Protein AF-A0A1Q2CXU1-F1 (afdb_monomer)

Structure (mmCIF, N/CA/C/O backbone):
data_AF-A0A1Q2CXU1-F1
#
_entry.id   AF-A0A1Q2CXU1-F1
#
loop_
_atom_site.group_PDB
_atom_site.id
_atom_site.type_symbol
_atom_site.label_atom_id
_atom_site.label_alt_id
_atom_site.label_comp_id
_atom_site.label_asym_id
_atom_site.label_entity_id
_atom_site.label_seq_id
_atom_site.pdbx_PDB_ins_code
_atom_site.Cartn_x
_atom_site.Cartn_y
_atom_site.Cartn_z
_atom_site.occupancy
_atom_site.B_iso_or_equiv
_atom_site.auth_seq_id
_atom_site.auth_comp_id
_atom_site.auth_asym_id
_atom_site.auth_atom_id
_atom_site.pdbx_PDB_model_num
ATOM 1 N N . MET A 1 1 ? -8.421 -61.017 7.235 1.00 37.31 1 MET A N 1
ATOM 2 C CA . MET A 1 1 ? -8.160 -59.701 6.614 1.00 37.31 1 MET A CA 1
ATOM 3 C C . MET A 1 1 ? -9.458 -58.915 6.637 1.00 37.31 1 MET A C 1
ATOM 5 O O . MET A 1 1 ? -10.389 -59.308 5.952 1.00 37.31 1 MET A O 1
ATOM 9 N N . VAL A 1 2 ? -9.554 -57.886 7.477 1.00 30.69 2 VAL A N 1
ATOM 10 C CA . VAL A 1 2 ? -10.706 -56.971 7.519 1.00 30.69 2 VAL A CA 1
ATOM 11 C C . VAL A 1 2 ? -10.249 -55.677 6.857 1.00 30.69 2 VAL A C 1
ATOM 13 O O . VAL A 1 2 ? -9.299 -55.055 7.325 1.00 30.69 2 VAL A O 1
ATOM 16 N N . ALA A 1 3 ? -10.866 -55.321 5.733 1.00 30.42 3 ALA A N 1
ATOM 17 C CA . ALA A 1 3 ? -10.573 -54.092 5.011 1.00 30.42 3 ALA A CA 1
ATOM 18 C C . ALA A 1 3 ? -11.292 -52.918 5.695 1.00 30.42 3 ALA A C 1
ATOM 20 O O . ALA A 1 3 ? -12.519 -52.837 5.664 1.00 30.42 3 ALA A O 1
ATOM 21 N N . LEU A 1 4 ? -10.532 -52.013 6.320 1.00 31.86 4 LEU A N 1
ATOM 22 C CA . LEU A 1 4 ? -11.044 -50.708 6.736 1.00 31.86 4 LEU A CA 1
ATOM 23 C C . LEU A 1 4 ? -11.193 -49.825 5.491 1.00 31.86 4 LEU A C 1
ATOM 25 O O . LEU A 1 4 ? -10.204 -49.467 4.856 1.00 31.86 4 LEU A O 1
ATOM 29 N N . SER A 1 5 ? -12.430 -49.463 5.160 1.00 32.38 5 SER A N 1
ATOM 30 C CA . SER A 1 5 ? -12.717 -48.419 4.175 1.00 32.38 5 SER A CA 1
ATOM 31 C C . SER A 1 5 ? -12.613 -47.057 4.858 1.00 32.38 5 SER A C 1
ATOM 33 O O . SER A 1 5 ? -13.411 -46.739 5.739 1.00 32.38 5 SER A O 1
ATOM 35 N N . ALA A 1 6 ? -11.616 -46.261 4.475 1.00 35.78 6 ALA A N 1
ATOM 36 C CA . ALA A 1 6 ? -11.494 -44.874 4.903 1.00 35.78 6 ALA A CA 1
ATOM 37 C C . ALA A 1 6 ? -12.497 -44.014 4.120 1.00 35.78 6 ALA A C 1
ATOM 39 O O . ALA A 1 6 ? -12.366 -43.832 2.911 1.00 35.78 6 ALA A O 1
ATOM 40 N N . VAL A 1 7 ? -13.507 -43.489 4.812 1.00 38.12 7 VAL A N 1
ATOM 41 C CA . VAL A 1 7 ? -14.382 -42.445 4.273 1.00 38.12 7 VAL A CA 1
ATOM 42 C C . VAL A 1 7 ? -13.600 -41.134 4.326 1.00 38.12 7 VAL A C 1
ATOM 44 O O . VAL A 1 7 ? -13.350 -40.594 5.402 1.00 38.12 7 VAL A O 1
ATOM 47 N N . ALA A 1 8 ? -13.173 -40.640 3.166 1.00 38.72 8 ALA A N 1
ATOM 48 C CA . ALA A 1 8 ? -12.567 -39.323 3.046 1.00 38.72 8 ALA A CA 1
ATOM 49 C C . ALA A 1 8 ? -13.644 -38.250 3.275 1.00 38.72 8 ALA A C 1
ATOM 51 O O . ALA A 1 8 ? -14.542 -38.071 2.452 1.00 38.72 8 ALA A O 1
ATOM 52 N N . PHE A 1 9 ? -13.561 -37.532 4.396 1.00 37.97 9 PHE A N 1
ATOM 53 C CA . PHE A 1 9 ? -14.301 -36.287 4.578 1.00 37.97 9 PHE A CA 1
ATOM 54 C C . PHE A 1 9 ? -13.698 -35.233 3.646 1.00 37.97 9 PHE A C 1
ATOM 56 O O . PHE A 1 9 ? -12.584 -34.760 3.869 1.00 37.97 9 PHE A O 1
ATOM 63 N N . LEU A 1 10 ? -14.427 -34.869 2.592 1.00 41.44 10 LEU A N 1
ATOM 64 C CA . LEU A 1 10 ? -14.112 -33.686 1.800 1.00 41.44 10 LEU A CA 1
ATOM 65 C C . LEU A 1 10 ? -14.294 -32.459 2.702 1.00 41.44 10 LEU A C 1
ATOM 67 O O . LEU A 1 10 ? -15.406 -32.173 3.149 1.00 41.44 10 LEU A O 1
ATOM 71 N N . ALA A 1 11 ? -13.199 -31.756 2.992 1.00 42.03 11 ALA A N 1
ATOM 72 C CA . ALA A 1 11 ? -13.250 -30.469 3.667 1.00 42.03 11 ALA A CA 1
ATOM 73 C C . ALA A 1 11 ? -14.102 -29.509 2.825 1.00 42.03 11 ALA A C 1
ATOM 75 O O . ALA A 1 11 ? -13.805 -29.264 1.654 1.00 42.03 11 ALA A O 1
ATOM 76 N N . GLN A 1 12 ? -15.186 -28.992 3.406 1.00 38.72 12 GLN A N 1
ATOM 77 C CA . GLN A 1 12 ? -15.954 -27.925 2.773 1.00 38.72 12 GLN A CA 1
ATOM 78 C C . GLN A 1 12 ? -15.057 -26.686 2.617 1.00 38.72 12 GLN A C 1
ATOM 80 O O . GLN A 1 12 ? -14.288 -26.382 3.534 1.00 38.72 12 GLN A O 1
ATOM 85 N N . PRO A 1 13 ? -15.139 -25.958 1.490 1.00 39.38 13 PRO A N 1
ATOM 86 C CA . PRO A 1 13 ? -14.426 -24.699 1.351 1.00 39.38 13 PRO A CA 1
ATOM 87 C C . PRO A 1 13 ? -14.911 -23.734 2.437 1.00 39.38 13 PRO A C 1
ATOM 89 O O . PRO A 1 13 ? -16.116 -23.565 2.636 1.00 39.38 13 PRO A O 1
ATOM 92 N N . ALA A 1 14 ? -13.972 -23.119 3.155 1.00 37.62 14 ALA A N 1
ATOM 93 C CA . ALA A 1 14 ? -14.275 -22.067 4.113 1.00 37.62 14 ALA A CA 1
ATOM 94 C C . ALA A 1 14 ? -14.935 -20.904 3.359 1.00 37.62 14 ALA A C 1
ATOM 96 O O . ALA A 1 14 ? -14.271 -20.176 2.621 1.00 37.62 14 ALA A O 1
ATOM 97 N N . ASN A 1 15 ? -16.252 -20.742 3.508 1.00 41.72 15 ASN A N 1
ATOM 98 C CA . ASN A 1 15 ? -16.902 -19.498 3.121 1.00 41.72 15 ASN A CA 1
ATOM 99 C C . ASN A 1 15 ? -16.277 -18.394 3.973 1.00 41.72 15 ASN A C 1
ATOM 101 O O . ASN A 1 15 ? -16.239 -18.514 5.196 1.00 41.72 15 ASN A O 1
ATOM 105 N N . ALA A 1 16 ? -15.755 -17.345 3.339 1.00 46.72 16 ALA A N 1
ATOM 106 C CA . ALA A 1 16 ? -15.320 -16.167 4.070 1.00 46.72 16 ALA A CA 1
ATOM 107 C C . ALA A 1 16 ? -16.537 -15.616 4.826 1.00 46.72 16 ALA A C 1
ATOM 109 O O . ALA A 1 16 ? -17.486 -15.134 4.204 1.00 46.72 16 ALA A O 1
ATOM 110 N N . ASP A 1 17 ? -16.532 -15.749 6.154 1.00 69.94 17 ASP A N 1
ATOM 111 C CA . ASP A 1 17 ? -17.588 -15.208 7.001 1.00 69.94 17 ASP A CA 1
ATOM 112 C C . ASP A 1 17 ? -17.757 -13.715 6.705 1.00 69.94 17 ASP A C 1
ATOM 114 O O . ASP A 1 17 ? -16.786 -12.958 6.600 1.00 69.94 17 ASP A O 1
ATOM 118 N N . ILE A 1 18 ? -19.009 -13.288 6.547 1.00 86.88 18 ILE A N 1
ATOM 119 C CA . ILE A 1 18 ? -19.342 -11.893 6.275 1.00 86.88 18 ILE A CA 1
ATOM 120 C C . ILE A 1 18 ? -18.782 -10.989 7.376 1.00 86.88 18 ILE A C 1
ATOM 122 O O . ILE A 1 18 ? -19.046 -11.172 8.567 1.00 86.88 18 ILE A O 1
ATOM 126 N N . ASP A 1 19 ? -18.025 -9.968 6.979 1.00 91.00 19 ASP A N 1
ATOM 127 C CA . ASP A 1 19 ? -17.510 -8.994 7.927 1.00 91.00 19 ASP A CA 1
ATOM 128 C C . ASP A 1 19 ? -18.621 -8.023 8.333 1.00 91.00 19 ASP A C 1
ATOM 130 O O . ASP A 1 19 ? -18.875 -6.999 7.680 1.00 91.00 19 ASP A O 1
ATOM 134 N N . VAL A 1 20 ? -19.291 -8.361 9.435 1.00 96.00 20 VAL A N 1
ATOM 135 C CA . VAL A 1 20 ? -20.410 -7.593 9.992 1.00 96.00 20 VAL A CA 1
ATOM 136 C C . VAL A 1 20 ? -20.034 -6.154 10.325 1.00 96.00 20 VAL A C 1
ATOM 138 O O . VAL A 1 20 ? -20.920 -5.313 10.402 1.00 96.00 20 VAL A O 1
ATOM 141 N N . TYR A 1 21 ? -18.750 -5.835 10.495 1.00 95.31 21 TYR A N 1
ATOM 142 C CA . TYR A 1 21 ? -18.305 -4.511 10.918 1.00 95.31 21 TYR A CA 1
ATOM 143 C C . TYR A 1 21 ? -18.179 -3.498 9.778 1.00 95.31 21 TYR A C 1
ATOM 145 O O . TYR A 1 21 ? -18.081 -2.297 10.038 1.00 95.31 21 TYR A O 1
ATOM 153 N N . ILE A 1 22 ? -18.147 -3.962 8.525 1.00 94.25 22 ILE A N 1
ATOM 154 C CA . ILE A 1 22 ? -17.933 -3.104 7.346 1.00 94.25 22 ILE A CA 1
ATOM 155 C C . ILE A 1 22 ? -18.896 -3.370 6.188 1.00 94.25 22 ILE A C 1
ATOM 157 O O . ILE A 1 22 ? -18.866 -2.626 5.205 1.00 94.25 22 ILE A O 1
ATOM 161 N N . THR A 1 23 ? -19.722 -4.413 6.282 1.00 95.06 23 THR A N 1
ATOM 162 C CA . THR A 1 23 ? -20.698 -4.773 5.247 1.00 95.06 23 THR A CA 1
ATOM 163 C C . THR A 1 23 ? -22.054 -4.161 5.596 1.00 95.06 23 THR A C 1
ATOM 165 O O . THR A 1 23 ? -22.636 -4.564 6.603 1.00 95.06 23 THR A O 1
ATOM 168 N N . PRO A 1 24 ? -22.582 -3.189 4.825 1.00 97.38 24 PRO A N 1
ATOM 169 C CA . PRO A 1 24 ? -23.875 -2.584 5.127 1.00 97.38 24 PRO A CA 1
ATOM 170 C C . PRO A 1 24 ? -25.030 -3.594 5.139 1.00 97.38 24 PRO A C 1
ATOM 172 O O . PRO A 1 24 ? -25.003 -4.587 4.415 1.00 97.38 24 PRO A O 1
ATOM 175 N N . GLY A 1 25 ? -26.067 -3.307 5.924 1.00 97.25 25 GLY A N 1
ATOM 176 C CA . GLY A 1 25 ? -27.283 -4.113 6.022 1.00 97.25 25 GLY A CA 1
ATOM 177 C C . GLY A 1 25 ? -27.385 -4.936 7.306 1.00 97.25 25 GLY A C 1
ATOM 178 O O . GLY A 1 25 ? -26.562 -4.815 8.216 1.00 97.25 25 GLY A O 1
ATOM 179 N N . LYS A 1 26 ? -28.444 -5.751 7.374 1.00 97.50 26 LYS A N 1
ATOM 180 C CA . LYS A 1 26 ? -28.721 -6.652 8.496 1.00 97.50 26 LYS A CA 1
ATOM 181 C C . LYS A 1 26 ? -28.146 -8.035 8.225 1.00 97.50 26 LYS A C 1
ATOM 183 O O . LYS A 1 26 ? -28.414 -8.604 7.172 1.00 97.50 26 LYS A O 1
ATOM 188 N N . HIS A 1 27 ? -27.455 -8.593 9.213 1.00 94.50 27 HIS A N 1
ATOM 189 C CA . HIS A 1 27 ? -26.780 -9.887 9.115 1.00 94.50 27 HIS A CA 1
ATOM 190 C C . HIS A 1 27 ? -27.090 -10.751 10.333 1.00 94.50 27 HIS A C 1
ATOM 192 O O . HIS A 1 27 ? -27.212 -10.237 11.444 1.00 94.50 27 HIS A O 1
ATOM 198 N N . ASN A 1 28 ? -27.162 -12.066 10.140 1.00 95.56 28 ASN A N 1
ATOM 199 C CA . ASN A 1 28 ? -27.213 -13.036 11.230 1.00 95.56 28 ASN A CA 1
ATOM 200 C C . ASN A 1 28 ? -25.908 -13.831 11.212 1.00 95.56 28 ASN A C 1
ATOM 202 O O . ASN A 1 28 ? -25.686 -14.619 10.299 1.00 95.56 28 ASN A O 1
ATOM 206 N N . VAL A 1 29 ? -25.044 -13.609 12.203 1.00 91.81 29 VAL A N 1
ATOM 207 C CA . VAL A 1 29 ? -23.712 -14.232 12.280 1.00 91.81 29 VAL A CA 1
ATOM 208 C C . VAL A 1 29 ? -23.479 -14.714 13.702 1.00 91.81 29 VAL A C 1
ATOM 210 O O . VAL A 1 29 ? -23.690 -13.957 14.654 1.00 91.81 29 VAL A O 1
ATOM 213 N N . ASN A 1 30 ? -23.065 -15.975 13.849 1.00 89.44 30 ASN A N 1
ATOM 214 C CA . ASN A 1 30 ? -22.812 -16.627 15.140 1.00 89.44 30 ASN A CA 1
ATOM 215 C C . ASN A 1 30 ? -23.994 -16.520 16.125 1.00 89.44 30 ASN A C 1
ATOM 217 O O . ASN A 1 30 ? -23.809 -16.256 17.311 1.00 89.44 30 ASN A O 1
ATOM 221 N N . GLY A 1 31 ? -25.226 -16.665 15.620 1.00 92.44 31 GLY A N 1
ATOM 222 C CA . GLY A 1 31 ? -26.451 -16.590 16.428 1.00 92.44 31 GLY A CA 1
ATOM 223 C C . GLY A 1 31 ? -26.821 -15.184 16.914 1.00 92.44 31 GLY A C 1
ATOM 224 O O . GLY A 1 31 ? -27.713 -15.042 17.747 1.00 92.44 31 GLY A O 1
ATOM 225 N N . ARG A 1 32 ? -26.155 -14.137 16.414 1.00 95.38 32 ARG A N 1
ATOM 226 C CA . ARG A 1 32 ? -26.413 -12.738 16.780 1.00 95.38 32 ARG A CA 1
ATOM 227 C C . ARG A 1 32 ? -26.882 -11.954 15.563 1.00 95.38 32 ARG A C 1
ATOM 229 O O . ARG A 1 32 ? -26.441 -12.218 14.444 1.00 95.38 32 ARG A O 1
ATOM 236 N N . GLN A 1 33 ? -27.763 -10.983 15.796 1.00 97.88 33 GLN A N 1
ATOM 237 C CA . GLN A 1 33 ? -28.240 -10.085 14.749 1.00 97.88 33 GLN A CA 1
ATOM 238 C C . GLN A 1 33 ? -27.416 -8.803 14.761 1.00 97.88 33 GLN A C 1
ATOM 240 O O . GLN A 1 33 ? -27.270 -8.155 15.800 1.00 97.88 33 GLN A O 1
ATOM 245 N N . TRP A 1 34 ? -26.921 -8.436 13.591 1.00 97.81 34 TRP A N 1
ATOM 246 C CA . TRP A 1 34 ? -26.077 -7.277 13.346 1.00 97.81 34 TRP A CA 1
ATOM 247 C C . TRP A 1 34 ? -26.765 -6.362 12.343 1.00 97.81 34 TRP A C 1
ATOM 249 O O . TRP A 1 34 ? -27.493 -6.836 11.473 1.00 97.81 34 TRP A O 1
ATOM 259 N N . ASN A 1 35 ? -26.542 -5.061 12.455 1.00 98.25 35 ASN A N 1
ATOM 260 C CA . ASN A 1 35 ? -27.005 -4.075 11.494 1.00 98.25 35 ASN A CA 1
ATOM 261 C C . ASN A 1 35 ? -25.917 -3.027 11.304 1.00 98.25 35 ASN A C 1
ATOM 263 O O . ASN A 1 35 ? -25.548 -2.344 12.258 1.00 98.25 35 ASN A O 1
ATOM 267 N N . THR A 1 36 ? -25.420 -2.893 10.082 1.00 98.56 36 THR A N 1
ATOM 268 C CA . THR A 1 36 ? -24.300 -2.001 9.786 1.00 98.56 36 THR A CA 1
ATOM 269 C C . THR A 1 36 ? -24.690 -0.968 8.747 1.00 98.56 36 THR A C 1
ATOM 271 O O . THR A 1 36 ? -25.300 -1.278 7.727 1.00 98.56 36 THR A O 1
ATOM 274 N N . ALA A 1 37 ? -24.316 0.280 9.002 1.00 98.25 37 ALA A N 1
ATOM 275 C CA . ALA A 1 37 ? -24.461 1.389 8.071 1.00 98.25 37 ALA A CA 1
ATOM 276 C C . ALA A 1 37 ? -23.109 2.082 7.915 1.00 98.25 37 ALA A C 1
ATOM 278 O O . ALA A 1 37 ? -22.410 2.299 8.903 1.00 98.25 37 ALA A O 1
ATOM 279 N N . CYS A 1 38 ? -22.734 2.426 6.685 1.00 97.50 38 CYS A N 1
ATOM 280 C CA . CYS A 1 38 ? -21.462 3.076 6.393 1.00 97.50 38 CYS A CA 1
ATOM 281 C C . CYS A 1 38 ? -21.679 4.444 5.754 1.00 97.50 38 CYS A C 1
ATOM 283 O O . CYS A 1 38 ? -22.578 4.624 4.937 1.00 97.50 38 CYS A O 1
ATOM 285 N N . GLU A 1 39 ? -20.811 5.385 6.097 1.00 96.31 39 GLU A N 1
ATOM 286 C CA . GLU A 1 39 ? -20.816 6.760 5.612 1.00 96.31 39 GLU A CA 1
ATOM 287 C C . GLU A 1 39 ? -19.383 7.227 5.324 1.00 96.31 39 GLU A C 1
ATOM 289 O O . GLU A 1 39 ? -18.405 6.692 5.864 1.00 96.31 39 GLU A O 1
ATOM 294 N N . ARG A 1 40 ? -19.236 8.248 4.473 1.00 93.00 40 ARG A N 1
ATOM 295 C CA . ARG A 1 40 ? -17.940 8.917 4.315 1.00 93.00 40 ARG A CA 1
ATOM 296 C C . ARG A 1 40 ? -17.628 9.708 5.580 1.00 93.00 40 ARG A C 1
ATOM 298 O O . ARG A 1 40 ? -18.367 10.614 5.942 1.00 93.00 40 ARG A O 1
ATOM 305 N N . TYR A 1 41 ? -16.520 9.365 6.227 1.00 88.38 41 TYR A N 1
ATOM 306 C CA . TYR A 1 41 ? -16.004 10.085 7.389 1.00 88.38 41 TYR A CA 1
ATOM 307 C C . TYR A 1 41 ? -15.090 11.241 6.975 1.00 88.38 41 TYR A C 1
ATOM 309 O O . TYR A 1 41 ? -15.103 12.300 7.592 1.00 88.38 41 TYR A O 1
ATOM 317 N N . SER A 1 42 ? -14.320 11.043 5.907 1.00 84.75 42 SER A N 1
ATOM 318 C CA . SER A 1 42 ? -13.543 12.080 5.231 1.00 84.75 42 SER A CA 1
ATOM 319 C C . SER A 1 42 ? -13.544 11.826 3.719 1.00 84.75 42 SER A C 1
ATOM 321 O O . SER A 1 42 ? -14.201 10.900 3.232 1.00 84.75 42 SER A O 1
ATOM 323 N N . SER A 1 43 ? -12.788 12.624 2.960 1.00 75.25 43 SER A N 1
ATOM 324 C CA . SER A 1 43 ? -12.543 12.371 1.534 1.00 75.25 43 SER A CA 1
ATOM 325 C C . SER A 1 43 ? -11.871 11.017 1.273 1.00 75.25 43 SER A C 1
ATOM 327 O O . SER A 1 43 ? -12.072 10.438 0.207 1.00 75.25 43 SER A O 1
ATOM 329 N N . THR A 1 44 ? -11.120 10.487 2.244 1.00 73.94 44 THR A N 1
ATOM 330 C CA . THR A 1 44 ? -10.297 9.276 2.095 1.00 73.94 44 THR A CA 1
ATOM 331 C C . THR A 1 44 ? -10.674 8.132 3.036 1.00 73.94 44 THR A C 1
ATOM 333 O O . THR A 1 44 ? -10.208 7.014 2.840 1.00 73.94 44 THR A O 1
ATOM 336 N N . VAL A 1 45 ? -11.520 8.373 4.042 1.00 84.19 45 VAL A N 1
ATOM 337 C CA . VAL A 1 45 ? -11.894 7.379 5.057 1.00 84.19 45 VAL A CA 1
ATOM 338 C C . VAL A 1 45 ? -13.401 7.151 5.046 1.00 84.19 45 VAL A C 1
ATOM 340 O O . VAL A 1 45 ? -14.198 8.085 5.132 1.00 84.19 45 VAL A O 1
ATOM 343 N N . THR A 1 46 ? -13.801 5.882 5.003 1.00 91.56 46 THR A N 1
ATOM 344 C CA . THR A 1 46 ? -15.188 5.452 5.231 1.00 91.56 46 THR A CA 1
ATOM 345 C C . THR A 1 46 ? -15.321 4.910 6.648 1.00 91.56 46 THR A C 1
ATOM 347 O O . THR A 1 46 ? -14.491 4.109 7.083 1.00 91.56 46 THR A O 1
ATOM 350 N N . ARG A 1 47 ? -16.373 5.316 7.358 1.00 97.62 47 ARG A N 1
ATOM 351 C CA . ARG A 1 47 ? -16.700 4.825 8.698 1.00 97.62 47 ARG A CA 1
ATOM 352 C C . ARG A 1 47 ? -18.004 4.052 8.656 1.00 97.62 47 ARG A C 1
ATOM 354 O O . ARG A 1 47 ? -18.978 4.508 8.073 1.00 97.62 47 ARG A O 1
ATOM 361 N N . CYS A 1 48 ? -18.021 2.906 9.311 1.00 98.38 48 CYS A N 1
ATOM 362 C CA . CYS A 1 48 ? -19.198 2.080 9.492 1.00 98.38 48 CYS A CA 1
ATOM 363 C C . CYS A 1 48 ? -19.606 2.090 10.960 1.00 98.38 48 CYS A C 1
ATOM 365 O O . CYS A 1 48 ? -18.769 1.910 11.841 1.00 98.38 48 CYS A O 1
ATOM 367 N N . ARG A 1 49 ? -20.888 2.319 11.226 1.00 98.38 49 ARG A N 1
ATOM 368 C CA . ARG A 1 49 ? -21.513 2.066 12.517 1.00 98.38 49 ARG A CA 1
ATOM 369 C C . ARG A 1 49 ? -22.117 0.676 12.484 1.00 98.38 49 ARG A C 1
ATOM 371 O O . ARG A 1 49 ? -22.908 0.382 11.592 1.00 98.38 49 ARG A O 1
ATOM 378 N N . THR A 1 50 ? -21.773 -0.129 13.476 1.00 98.44 50 THR A N 1
ATOM 379 C CA . THR A 1 50 ? -22.344 -1.455 13.675 1.00 98.44 50 THR A CA 1
ATOM 380 C C . THR A 1 50 ? -23.180 -1.433 14.939 1.00 98.44 50 THR A C 1
ATOM 382 O O . THR A 1 50 ? -22.669 -1.157 16.027 1.00 98.44 50 THR A O 1
ATOM 385 N N . ASP A 1 51 ? -24.463 -1.727 14.787 1.00 98.25 51 ASP A N 1
ATOM 386 C CA . ASP A 1 51 ? -25.374 -1.990 15.886 1.00 98.25 51 ASP A CA 1
ATOM 387 C C . ASP A 1 51 ? -25.610 -3.508 15.997 1.00 98.25 51 ASP A C 1
ATOM 389 O O . ASP A 1 51 ? -25.612 -4.238 15.002 1.00 98.25 51 ASP A O 1
ATOM 393 N N . ILE A 1 52 ? -25.808 -3.996 17.216 1.00 97.31 52 ILE A N 1
ATOM 394 C CA . ILE A 1 52 ? -26.120 -5.393 17.525 1.00 97.31 52 ILE A CA 1
ATOM 395 C C . ILE A 1 52 ? -27.466 -5.460 18.246 1.00 97.31 52 ILE A C 1
ATOM 397 O O . ILE A 1 52 ? -27.790 -4.583 19.049 1.00 97.31 52 ILE A O 1
ATOM 401 N N . TYR A 1 53 ? -28.278 -6.476 17.961 1.00 97.31 53 TYR A N 1
ATOM 402 C CA . TYR A 1 53 ? -29.521 -6.695 18.697 1.00 97.31 53 TYR A CA 1
ATOM 403 C C . TYR A 1 53 ? -29.212 -7.402 20.019 1.00 97.31 53 TYR A C 1
ATOM 405 O O . TYR A 1 53 ? -28.724 -8.535 20.026 1.00 97.31 53 TYR A O 1
ATOM 413 N N . ALA A 1 54 ? -29.462 -6.727 21.141 1.00 93.88 54 ALA A N 1
ATOM 414 C CA . ALA A 1 54 ? -29.108 -7.227 22.464 1.00 93.88 54 ALA A CA 1
ATOM 415 C C . ALA A 1 54 ? -30.045 -6.713 23.566 1.00 93.88 54 ALA A C 1
ATOM 417 O O . ALA A 1 54 ? -30.771 -5.725 23.413 1.00 93.88 54 ALA A O 1
ATOM 418 N N . THR A 1 55 ? -29.994 -7.392 24.711 1.00 91.81 55 THR A N 1
ATOM 419 C CA . THR A 1 55 ? -30.621 -6.948 25.955 1.00 91.81 55 THR A CA 1
ATOM 420 C C . THR A 1 55 ? -29.775 -5.864 26.612 1.00 91.81 55 THR A C 1
ATOM 422 O O . THR A 1 55 ? -28.596 -6.062 26.890 1.00 91.81 55 THR A O 1
ATOM 425 N N . GLN A 1 56 ? -30.394 -4.726 2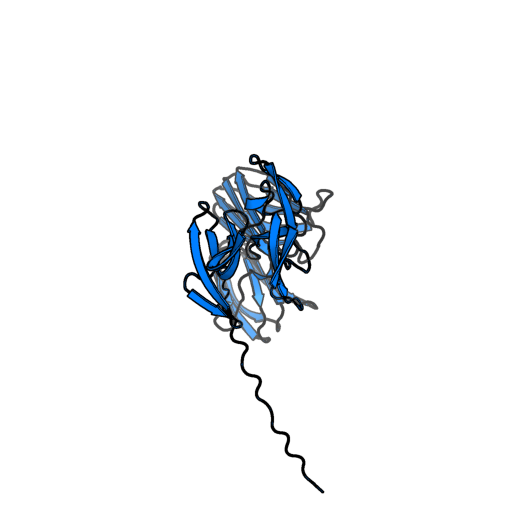6.900 1.00 89.69 56 GLN A N 1
ATOM 426 C CA . GLN A 1 56 ? -29.809 -3.615 27.644 1.00 89.69 56 GLN A CA 1
ATOM 427 C C . GLN A 1 56 ? -30.399 -3.561 29.035 1.00 89.69 56 GLN A C 1
ATOM 429 O O . GLN A 1 56 ? -31.571 -3.881 29.226 1.00 89.69 56 GLN A O 1
ATOM 434 N N . ILE A 1 57 ? -29.614 -3.079 29.989 1.00 90.88 57 ILE A N 1
ATOM 435 C CA . ILE A 1 57 ? -30.085 -2.800 31.337 1.00 90.88 57 ILE A CA 1
ATOM 436 C C . ILE A 1 57 ? -29.816 -1.328 31.617 1.00 90.88 57 ILE A C 1
ATOM 438 O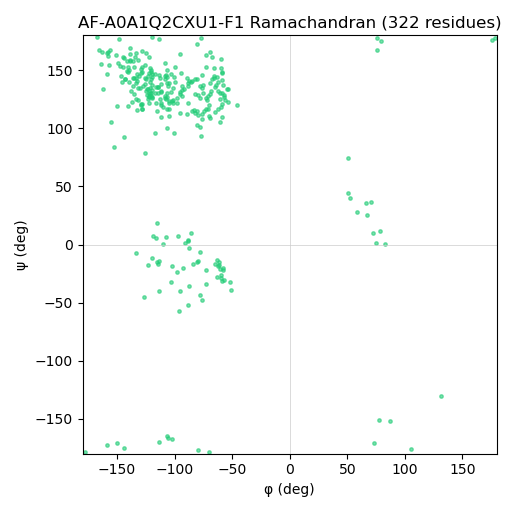 O . ILE A 1 57 ? -28.697 -0.854 31.453 1.00 90.88 57 ILE A O 1
ATOM 442 N N . SER A 1 58 ? -30.850 -0.607 32.041 1.00 88.19 58 SER A N 1
ATOM 443 C CA . SER A 1 58 ? -30.758 0.804 32.422 1.00 88.19 58 SER A CA 1
ATOM 444 C C . SER A 1 58 ? -31.383 1.025 33.793 1.00 88.19 58 SER A C 1
ATOM 446 O O . SER A 1 58 ? -32.343 0.346 34.155 1.00 88.19 58 SER A O 1
ATOM 448 N N . LEU A 1 59 ? -30.850 1.973 34.564 1.00 88.00 59 LEU A N 1
ATOM 449 C CA . LEU A 1 59 ? -31.460 2.419 35.812 1.00 88.00 59 LEU A CA 1
ATOM 450 C C . LEU A 1 59 ? -32.431 3.564 35.498 1.00 88.00 59 LEU A C 1
ATOM 452 O O . LEU A 1 59 ? -32.006 4.645 35.098 1.00 88.00 59 LEU A O 1
ATOM 456 N N . LYS A 1 60 ? -33.735 3.334 35.663 1.00 87.62 60 LYS A N 1
ATOM 457 C CA . LYS A 1 60 ? -34.789 4.338 35.457 1.00 87.62 60 LYS A CA 1
ATOM 458 C C . LYS A 1 60 ? -35.585 4.499 36.744 1.00 87.62 60 LYS A C 1
ATOM 460 O O . LYS A 1 60 ? -36.137 3.525 37.245 1.00 87.62 60 LYS A O 1
ATOM 465 N N . ASN A 1 61 ? -35.639 5.719 37.280 1.00 89.88 61 ASN A N 1
ATOM 466 C CA . ASN A 1 61 ? -36.367 6.044 38.516 1.00 89.88 61 ASN A CA 1
ATOM 467 C C . ASN A 1 61 ? -36.018 5.101 39.688 1.00 89.88 61 ASN A C 1
ATOM 469 O O . ASN A 1 61 ? -36.901 4.584 40.365 1.00 89.88 61 ASN A O 1
ATOM 473 N N . GLY A 1 62 ? -34.726 4.806 39.873 1.00 87.56 62 GLY A N 1
ATOM 474 C CA . GLY A 1 62 ? -34.244 3.904 40.929 1.00 87.56 62 GLY A CA 1
ATOM 475 C C . GLY A 1 62 ? -34.478 2.408 40.677 1.00 87.56 62 GLY A C 1
ATOM 476 O O . GLY A 1 62 ? -34.091 1.592 41.509 1.00 87.56 62 GLY A O 1
ATOM 477 N N . ARG A 1 63 ? -35.062 2.019 39.535 1.00 88.44 63 ARG A N 1
ATOM 478 C CA . ARG A 1 63 ? -35.320 0.619 39.171 1.00 88.44 63 ARG A CA 1
ATOM 479 C C . ARG A 1 63 ? -34.536 0.206 37.931 1.00 88.44 63 ARG A C 1
ATOM 481 O O . ARG A 1 63 ? -34.510 0.919 36.931 1.00 88.44 63 ARG A O 1
ATOM 488 N N . TYR A 1 64 ? -33.932 -0.976 37.976 1.00 89.38 64 TYR A N 1
ATOM 489 C CA . TYR A 1 64 ? -33.315 -1.574 36.796 1.00 89.38 64 TYR A CA 1
ATOM 490 C C . TYR A 1 64 ? -34.393 -2.072 35.829 1.00 89.38 64 TYR A C 1
ATOM 492 O O . TYR A 1 64 ? -35.289 -2.829 36.208 1.00 89.38 64 TYR A O 1
ATOM 500 N N . VAL A 1 65 ? -34.302 -1.627 34.579 1.00 89.44 65 VAL A N 1
ATOM 501 C CA . VAL A 1 65 ? -35.206 -1.980 33.486 1.00 89.44 65 VAL A CA 1
ATOM 502 C C . VAL A 1 65 ? -34.397 -2.649 32.387 1.00 89.44 65 VAL A C 1
ATOM 504 O O . VAL A 1 65 ? -33.416 -2.081 31.901 1.00 89.44 65 VAL A O 1
ATOM 507 N N . SER A 1 66 ? -34.834 -3.846 32.001 1.00 90.00 66 SER A N 1
ATOM 508 C CA . SER A 1 66 ? -34.268 -4.602 30.891 1.00 90.00 66 SER A CA 1
ATOM 509 C C . SER A 1 66 ? -35.073 -4.355 29.614 1.00 90.00 66 SER A C 1
ATOM 511 O O . SER A 1 66 ? -36.301 -4.431 29.635 1.00 90.00 66 SER A O 1
ATOM 513 N N . THR A 1 67 ? -34.396 -4.039 28.511 1.00 91.06 67 THR A N 1
ATOM 514 C CA . THR A 1 67 ? -35.029 -3.799 27.205 1.00 91.06 67 THR A CA 1
ATOM 515 C C . THR A 1 67 ? -34.232 -4.452 26.087 1.00 91.06 67 THR A C 1
ATOM 517 O O . THR A 1 67 ? -33.021 -4.254 25.999 1.00 91.06 67 THR A O 1
ATOM 520 N N . ASN A 1 68 ? -34.907 -5.177 25.197 1.00 94.38 68 ASN A N 1
ATOM 521 C CA . ASN A 1 68 ? -34.292 -5.720 23.986 1.00 94.38 68 ASN A CA 1
ATOM 522 C C . ASN A 1 68 ? -34.383 -4.705 22.847 1.00 94.38 68 ASN A C 1
ATOM 524 O O . ASN A 1 68 ? -35.432 -4.098 22.633 1.00 94.38 68 ASN A O 1
ATOM 528 N N . GLY A 1 69 ? -33.294 -4.533 22.104 1.00 96.06 69 GLY A N 1
ATOM 529 C CA . GLY A 1 69 ? -33.268 -3.626 20.965 1.00 96.06 69 GLY A CA 1
ATOM 530 C C . GLY A 1 69 ? -31.908 -3.565 20.284 1.00 96.06 69 GLY A C 1
ATOM 531 O O . GLY A 1 69 ? -30.944 -4.189 20.725 1.00 96.06 69 GLY A O 1
ATOM 532 N N . TRP A 1 70 ? -31.845 -2.789 19.204 1.00 96.69 70 TRP A N 1
ATOM 533 C CA . TRP A 1 70 ? -30.590 -2.455 18.539 1.00 96.69 70 TRP A CA 1
ATOM 534 C C . TRP A 1 70 ? -29.781 -1.491 19.400 1.00 96.69 70 TRP A C 1
ATOM 536 O O . TRP A 1 70 ? -30.288 -0.444 19.804 1.00 96.69 70 TRP A O 1
ATOM 546 N N . VAL A 1 71 ? -28.525 -1.842 19.653 1.00 95.12 71 VAL A N 1
ATOM 547 C CA . VAL A 1 71 ? -27.568 -0.998 20.368 1.00 95.12 71 VAL A CA 1
ATOM 548 C C . VAL A 1 71 ? -26.284 -0.844 19.613 1.00 95.12 71 VAL A C 1
ATOM 550 O O . VAL A 1 71 ? -25.865 -1.752 18.904 1.00 95.12 71 VAL A O 1
ATOM 553 N N . PHE A 1 72 ? -25.621 0.277 19.864 1.00 96.00 72 PHE A N 1
ATOM 554 C CA . PHE A 1 72 ? -24.262 0.495 19.415 1.00 96.00 72 PHE A CA 1
ATOM 555 C C . PHE A 1 72 ? -23.350 -0.650 19.861 1.00 96.00 72 PHE A C 1
ATOM 557 O O . PHE A 1 72 ? -23.231 -0.915 21.056 1.00 96.00 72 PHE A O 1
ATOM 564 N N . ASN A 1 73 ? -22.696 -1.297 18.898 1.00 96.31 73 ASN A N 1
ATOM 565 C CA . ASN A 1 73 ? -21.608 -2.225 19.168 1.00 96.31 73 ASN A CA 1
ATOM 566 C C . ASN A 1 73 ? -20.264 -1.508 19.027 1.00 96.31 73 ASN A C 1
ATOM 568 O O . ASN A 1 73 ? -19.481 -1.483 19.970 1.00 96.31 73 ASN A O 1
ATOM 572 N N . ASN A 1 74 ? -19.997 -0.920 17.857 1.00 97.88 74 ASN A N 1
ATOM 573 C CA . ASN A 1 74 ? -18.778 -0.153 17.613 1.00 97.88 74 ASN A CA 1
ATOM 574 C C . ASN A 1 74 ? -18.859 0.705 16.341 1.00 97.88 74 ASN A C 1
ATOM 576 O O . ASN A 1 74 ? -19.714 0.502 15.476 1.00 97.88 74 ASN A O 1
ATOM 580 N N . LEU A 1 75 ? -17.903 1.627 16.196 1.00 98.19 75 LEU A N 1
ATOM 581 C CA . LEU A 1 75 ? -17.540 2.197 14.897 1.00 98.19 75 LEU A CA 1
ATOM 582 C C . LEU A 1 75 ? -16.360 1.419 14.301 1.00 98.19 75 LEU A C 1
ATOM 584 O O . LEU A 1 75 ? -15.471 0.961 15.022 1.00 98.19 75 LEU A O 1
ATOM 588 N N . THR A 1 76 ? -16.320 1.307 12.980 1.00 97.94 76 THR A N 1
ATOM 589 C CA . THR A 1 76 ? -15.191 0.755 12.229 1.00 97.94 76 THR A CA 1
ATOM 590 C C . THR A 1 76 ? -14.795 1.728 11.142 1.00 97.94 76 THR A C 1
ATOM 592 O O . THR A 1 76 ? -15.562 1.990 10.220 1.00 97.94 76 THR A O 1
ATOM 595 N N . TYR A 1 77 ? -13.583 2.252 11.221 1.00 96.94 77 TYR A N 1
ATOM 596 C CA . TYR A 1 77 ? -12.967 2.970 10.121 1.00 96.94 77 TYR A CA 1
ATOM 597 C C . TYR A 1 77 ? -12.355 1.933 9.184 1.00 96.94 77 TYR A C 1
ATOM 599 O O . TYR A 1 77 ? -11.479 1.161 9.588 1.00 96.94 77 TYR A O 1
ATOM 607 N N . LYS A 1 78 ? -12.887 1.864 7.958 1.00 93.00 78 LYS A N 1
ATOM 608 C CA . LYS A 1 78 ? -12.444 0.903 6.942 1.00 93.00 78 LYS A CA 1
ATOM 609 C C . LYS A 1 78 ? -10.958 1.102 6.636 1.00 93.00 78 LYS A C 1
ATOM 611 O O . LYS A 1 78 ? -10.405 2.173 6.890 1.00 93.00 78 LYS A O 1
ATOM 616 N N . ALA A 1 79 ? -10.355 0.053 6.074 1.00 89.19 79 ALA A N 1
ATOM 617 C CA . ALA A 1 79 ? -8.949 0.032 5.699 1.00 89.19 79 ALA A CA 1
ATOM 618 C C . ALA A 1 79 ? -8.555 1.325 4.962 1.00 89.19 79 ALA A C 1
ATOM 620 O O . ALA A 1 79 ? -9.147 1.662 3.938 1.00 89.19 79 ALA A O 1
ATOM 621 N N . SER A 1 80 ? -7.590 2.058 5.520 1.00 86.31 80 SER A N 1
ATOM 622 C CA . SER A 1 80 ? -6.990 3.270 4.937 1.00 86.31 80 SER A CA 1
ATOM 623 C C . SER A 1 80 ? -5.489 3.336 5.269 1.00 86.31 80 SER A C 1
ATOM 625 O O . SER A 1 80 ? -5.059 2.668 6.211 1.00 86.31 80 SER A O 1
ATOM 627 N N . PRO A 1 81 ? -4.660 4.105 4.540 1.00 82.06 81 PRO A N 1
ATOM 628 C CA . PRO A 1 81 ? -3.236 4.217 4.854 1.00 82.06 81 PRO A CA 1
ATOM 629 C C . PRO A 1 81 ? -2.994 4.726 6.279 1.00 82.06 81 PRO A C 1
ATOM 631 O O . PRO A 1 81 ? -3.624 5.690 6.725 1.00 82.06 81 PRO A O 1
ATOM 634 N N . ARG A 1 82 ? -2.036 4.119 6.990 1.00 83.88 82 ARG A N 1
ATOM 635 C CA . ARG A 1 82 ? -1.719 4.468 8.389 1.00 83.88 82 ARG A CA 1
ATOM 636 C C . ARG A 1 82 ? -1.301 5.931 8.555 1.00 83.88 82 ARG A C 1
ATOM 638 O O . ARG A 1 82 ? -1.612 6.551 9.569 1.00 83.88 82 ARG A O 1
ATOM 645 N N . THR A 1 83 ? -0.657 6.511 7.544 1.00 76.88 83 THR A N 1
ATOM 646 C CA . THR A 1 83 ? -0.218 7.916 7.531 1.00 76.88 83 THR A CA 1
ATOM 647 C C . THR A 1 83 ? -1.362 8.910 7.746 1.00 76.88 83 THR A C 1
ATOM 649 O O . THR A 1 83 ? -1.153 9.932 8.403 1.00 76.88 83 THR A O 1
ATOM 652 N N . GLN A 1 84 ? -2.585 8.579 7.310 1.00 82.38 84 GLN A N 1
ATOM 653 C CA . GLN A 1 84 ? -3.782 9.409 7.516 1.00 82.38 84 GLN A CA 1
ATOM 654 C C . GLN A 1 84 ? -4.175 9.545 8.997 1.00 82.38 84 GLN A C 1
ATOM 656 O O . GLN A 1 84 ? -4.925 10.449 9.359 1.00 82.38 84 GLN A O 1
ATOM 661 N N . TRP A 1 85 ? -3.656 8.666 9.858 1.00 88.38 85 TRP A N 1
ATOM 662 C CA . TRP A 1 85 ? -4.001 8.580 11.274 1.00 88.38 85 TRP A CA 1
ATOM 663 C C . TRP A 1 85 ? -2.881 9.018 12.220 1.00 88.38 85 TRP A C 1
ATOM 665 O O . TRP A 1 85 ? -3.073 9.005 13.432 1.00 88.38 85 TRP A O 1
ATOM 675 N N . SER A 1 86 ? -1.729 9.440 11.695 1.00 79.69 86 SER A N 1
ATOM 676 C CA . SER A 1 86 ? -0.528 9.800 12.474 1.00 79.69 86 SER A CA 1
ATOM 677 C C . SER A 1 86 ? -0.798 10.796 13.620 1.00 79.69 86 SER A C 1
ATOM 679 O O . SER A 1 86 ? -0.297 10.639 14.740 1.00 79.69 86 SER A O 1
ATOM 681 N N . ASN A 1 87 ? -1.672 11.774 13.375 1.00 86.56 87 ASN A N 1
ATOM 682 C CA . ASN A 1 87 ? -2.059 12.800 14.346 1.00 86.56 87 ASN A CA 1
ATOM 683 C C . ASN A 1 87 ? -3.365 12.490 15.100 1.00 86.56 87 ASN A C 1
ATOM 685 O O . ASN A 1 87 ? -3.855 13.331 15.848 1.00 86.56 87 ASN A O 1
ATOM 689 N N . ASN A 1 88 ? -3.933 11.293 14.936 1.00 92.50 88 ASN A N 1
ATOM 690 C CA . ASN A 1 88 ? -5.192 10.890 15.555 1.00 92.50 88 ASN A CA 1
ATOM 691 C C . ASN A 1 88 ? -4.973 9.727 16.536 1.00 92.50 88 ASN A C 1
ATOM 693 O O . ASN A 1 88 ? -4.541 8.644 16.148 1.00 92.50 88 ASN A O 1
ATOM 697 N N . ASN A 1 89 ? -5.335 9.924 17.807 1.00 96.62 89 ASN A N 1
ATOM 698 C CA . ASN A 1 89 ? -5.180 8.911 18.858 1.00 96.62 89 ASN A CA 1
ATOM 699 C C . ASN A 1 89 ? -6.008 7.630 18.629 1.00 96.62 89 ASN A C 1
ATOM 701 O O . ASN A 1 89 ? -5.756 6.620 19.277 1.00 96.62 89 ASN A O 1
ATOM 705 N N . LEU A 1 90 ? -6.968 7.626 17.699 1.00 95.88 90 LEU A N 1
ATOM 706 C CA . LEU A 1 90 ? -7.687 6.410 17.298 1.00 95.88 90 LEU A CA 1
ATOM 707 C C . LEU A 1 90 ? -6.832 5.454 16.448 1.00 95.88 90 LEU A C 1
ATOM 709 O O . LEU A 1 90 ? -7.147 4.269 16.376 1.00 95.88 90 LEU A O 1
ATOM 713 N N . GLY A 1 91 ? -5.769 5.948 15.803 1.00 93.06 91 GLY A N 1
ATOM 714 C CA . GLY A 1 91 ? -4.908 5.157 14.917 1.00 93.06 91 GLY A CA 1
ATOM 715 C C . GLY A 1 91 ? -3.463 4.998 15.395 1.00 93.06 91 GLY A C 1
ATOM 716 O O . GLY A 1 91 ? -2.590 4.666 14.596 1.00 93.06 91 GLY A O 1
ATOM 717 N N . LYS A 1 92 ? -3.197 5.236 16.683 1.00 91.56 92 LYS A N 1
ATOM 718 C CA . LYS A 1 92 ? -1.906 4.963 17.327 1.00 91.56 92 LYS A CA 1
ATOM 719 C C . LYS A 1 92 ? -2.111 4.509 18.766 1.00 91.56 92 LYS A C 1
ATOM 721 O O . LYS A 1 92 ? -3.096 4.896 19.389 1.00 91.56 92 LYS A O 1
ATOM 726 N N . THR A 1 93 ? -1.175 3.726 19.299 1.00 93.75 93 THR A N 1
ATOM 727 C CA . THR A 1 93 ? -1.205 3.338 20.713 1.00 93.75 93 THR A CA 1
ATOM 728 C C . THR A 1 93 ? -1.077 4.588 21.583 1.00 93.75 93 THR A C 1
ATOM 730 O O . THR A 1 93 ? -0.076 5.298 21.493 1.00 93.75 93 THR A O 1
ATOM 733 N N . ALA A 1 94 ? -2.111 4.891 22.369 1.00 96.19 94 ALA A N 1
ATOM 734 C CA . ALA A 1 94 ? -2.210 6.126 23.147 1.00 96.19 94 ALA A CA 1
ATOM 735 C C . ALA A 1 94 ? -3.285 6.025 24.238 1.00 96.19 94 ALA A C 1
ATOM 737 O O . ALA A 1 94 ? -4.271 5.314 24.073 1.00 96.19 94 ALA A O 1
ATOM 738 N N . GLU A 1 95 ? -3.143 6.816 25.300 1.00 97.88 95 GLU A N 1
ATOM 739 C CA . GLU A 1 95 ? -4.183 7.084 26.301 1.00 97.88 95 GLU A CA 1
ATOM 740 C C . GLU A 1 95 ? -4.453 8.587 26.357 1.00 97.88 95 GLU A C 1
ATOM 742 O O . GLU A 1 95 ? -3.524 9.388 26.246 1.00 97.88 95 GLU A O 1
ATOM 747 N N . TRP A 1 96 ? -5.719 8.991 26.480 1.00 97.75 96 TRP A N 1
ATOM 748 C CA . TRP A 1 96 ? -6.079 10.408 26.558 1.00 97.75 96 TRP A CA 1
ATOM 749 C C . TRP A 1 96 ? -7.443 10.630 27.214 1.00 97.75 96 TRP A C 1
ATOM 751 O O . TRP A 1 96 ? -8.260 9.719 27.323 1.00 97.75 96 TRP A O 1
ATOM 761 N N . THR A 1 97 ? -7.712 11.874 27.598 1.00 97.56 97 THR A N 1
ATOM 762 C CA . THR A 1 97 ? -9.049 12.335 27.987 1.00 97.56 97 THR A CA 1
ATOM 763 C C . THR A 1 97 ? -9.576 13.251 26.888 1.00 97.56 97 THR A C 1
ATOM 765 O O . THR A 1 97 ? -8.883 14.181 26.477 1.00 97.56 97 THR A O 1
ATOM 768 N N . SER A 1 98 ? -10.765 12.973 26.351 1.00 94.44 98 SER A N 1
ATOM 769 C CA . SER A 1 98 ? -11.397 13.834 25.346 1.00 94.44 98 SER A CA 1
ATOM 770 C C . SER A 1 98 ? -11.922 15.128 25.972 1.00 94.44 98 SER A C 1
ATOM 772 O O . SER A 1 98 ? -12.089 15.222 27.184 1.00 94.44 98 SER A O 1
ATOM 774 N N . ALA A 1 99 ? -12.198 16.140 25.144 1.00 94.56 99 ALA A N 1
ATOM 775 C CA . ALA A 1 99 ? -12.660 17.457 25.603 1.00 94.56 99 ALA A CA 1
ATOM 776 C C . ALA A 1 99 ? -13.966 17.413 26.425 1.00 94.56 99 ALA A C 1
ATOM 778 O O . ALA A 1 99 ? -14.229 18.309 27.217 1.00 94.56 99 ALA A O 1
ATOM 779 N N . ASP A 1 100 ? -14.763 16.356 26.263 1.00 94.00 100 ASP A N 1
ATOM 780 C CA . ASP A 1 100 ? -15.972 16.075 27.045 1.00 94.00 100 ASP A CA 1
ATOM 781 C C . ASP A 1 100 ? -15.698 15.311 28.361 1.00 94.00 100 ASP A C 1
ATOM 783 O O . ASP A 1 100 ? -16.627 14.834 29.007 1.00 94.00 100 ASP A O 1
ATOM 787 N N . GLY A 1 101 ? -14.430 15.162 28.756 1.00 95.25 101 GLY A N 1
ATOM 788 C CA . GLY A 1 101 ? -14.007 14.540 30.013 1.00 95.25 101 GLY A CA 1
ATOM 789 C C . GLY A 1 101 ? -13.944 13.011 29.999 1.00 95.25 101 GLY A C 1
ATOM 790 O O . GLY A 1 101 ? -13.586 12.410 31.013 1.00 95.25 101 GLY A O 1
ATOM 791 N N . ARG A 1 102 ? -14.260 12.345 28.880 1.00 95.94 102 ARG A N 1
ATOM 792 C CA . ARG A 1 102 ? -14.216 10.875 28.808 1.00 95.94 102 ARG A CA 1
ATOM 793 C C . ARG A 1 102 ? -12.783 10.378 28.658 1.00 95.94 102 ARG A C 1
ATOM 795 O O . ARG A 1 102 ? -12.013 10.921 27.872 1.00 95.94 102 ARG A O 1
ATOM 802 N N . ARG A 1 103 ? -12.426 9.326 29.394 1.00 98.12 103 ARG A N 1
ATOM 803 C CA . ARG A 1 103 ? -11.109 8.678 29.300 1.00 98.12 103 ARG A CA 1
ATOM 804 C C . ARG A 1 103 ? -11.114 7.647 28.179 1.00 98.12 103 ARG A C 1
ATOM 806 O O . ARG A 1 103 ? -12.079 6.895 28.035 1.00 98.12 103 ARG A O 1
ATOM 813 N N . TRP A 1 104 ? -10.022 7.595 27.434 1.00 98.38 104 TRP A N 1
ATOM 814 C CA . TRP A 1 104 ? -9.827 6.749 26.267 1.00 98.38 104 TRP A CA 1
ATOM 815 C C . TRP A 1 104 ? -8.460 6.082 26.281 1.00 98.38 104 TRP A C 1
ATOM 817 O O . TRP A 1 104 ? -7.483 6.629 26.793 1.00 98.38 104 TRP A O 1
ATOM 827 N N . TYR A 1 105 ? -8.404 4.928 25.633 1.00 97.75 105 TYR A N 1
ATOM 828 C CA . TYR A 1 105 ? -7.180 4.211 25.324 1.00 97.75 105 TYR A CA 1
ATOM 829 C C . TYR A 1 105 ? -7.299 3.564 23.945 1.00 97.75 105 TYR A C 1
ATOM 831 O O . TYR A 1 105 ? -8.354 3.043 23.595 1.00 97.75 105 TYR A O 1
ATOM 839 N N . THR A 1 106 ? -6.216 3.550 23.179 1.00 97.94 106 THR A N 1
ATOM 840 C CA . THR A 1 106 ? -6.075 2.802 21.931 1.00 97.94 106 THR A CA 1
ATOM 841 C C . THR A 1 106 ? -4.877 1.868 22.033 1.00 97.94 106 THR A C 1
ATOM 843 O O . THR A 1 106 ? -3.787 2.299 22.404 1.00 97.94 106 THR A O 1
ATOM 846 N N . GLN A 1 107 ? -5.059 0.614 21.617 1.00 95.19 107 GLN A N 1
ATOM 847 C CA . GLN A 1 107 ? -3.971 -0.301 21.250 1.00 95.19 107 GLN A CA 1
ATOM 848 C C . GLN A 1 107 ? -3.955 -0.517 19.749 1.00 95.19 107 GLN A C 1
ATOM 850 O O . GLN A 1 107 ? -5.019 -0.622 19.139 1.00 95.19 107 GLN A O 1
ATOM 855 N N . CYS A 1 108 ? -2.762 -0.673 19.187 1.00 91.69 108 CYS A N 1
ATOM 856 C CA . CYS A 1 108 ? -2.555 -1.064 17.801 1.00 91.69 108 CYS A CA 1
ATOM 857 C C . CYS A 1 108 ? -1.580 -2.236 17.712 1.00 91.69 108 CYS A C 1
ATOM 859 O O . CYS A 1 108 ? -0.684 -2.357 18.546 1.00 91.69 108 CYS A O 1
ATOM 861 N N . ASP A 1 109 ? -1.743 -3.058 16.678 1.00 81.88 109 ASP A N 1
ATOM 862 C CA . ASP A 1 109 ? -0.796 -4.113 16.297 1.00 81.88 109 ASP A CA 1
ATOM 863 C C . ASP A 1 109 ? -0.517 -5.160 17.397 1.00 81.88 109 ASP A C 1
ATOM 865 O O . ASP A 1 109 ? 0.544 -5.781 17.438 1.00 81.88 109 ASP A O 1
ATOM 869 N N . THR A 1 110 ? -1.488 -5.388 18.285 1.00 80.19 110 THR A N 1
ATOM 870 C CA . THR A 1 110 ? -1.432 -6.423 19.326 1.00 80.19 110 THR A CA 1
ATOM 871 C C . THR A 1 110 ? -2.131 -7.705 18.858 1.00 80.19 110 THR A C 1
ATOM 873 O O . THR A 1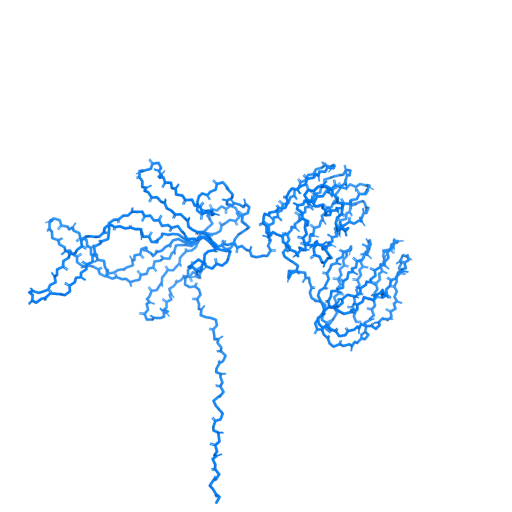 110 ? -2.937 -7.663 17.923 1.00 80.19 110 THR A O 1
ATOM 876 N N . PRO A 1 111 ? -1.917 -8.859 19.522 1.00 77.88 111 PRO A N 1
ATOM 877 C CA . PRO A 1 111 ? -2.674 -10.080 19.225 1.00 77.88 111 PRO A CA 1
ATOM 878 C C . PRO A 1 111 ? -4.198 -9.874 19.239 1.00 77.88 111 PRO A C 1
ATOM 880 O O . PRO A 1 111 ? -4.918 -10.486 18.458 1.00 77.88 111 PRO A O 1
ATOM 883 N N . THR A 1 112 ? -4.692 -8.960 20.081 1.00 74.25 112 THR A N 1
ATOM 884 C CA . THR A 1 112 ? -6.118 -8.624 20.193 1.00 74.25 112 THR A CA 1
ATOM 885 C C . THR A 1 112 ? -6.639 -7.824 18.998 1.00 74.25 112 THR A C 1
ATOM 887 O O . THR A 1 112 ? -7.809 -7.956 18.631 1.00 74.25 112 THR A O 1
ATOM 890 N N . THR A 1 113 ? -5.818 -6.955 18.407 1.00 77.88 113 THR A N 1
ATOM 891 C CA . THR A 1 113 ? -6.220 -6.108 17.272 1.00 77.88 113 THR A CA 1
ATOM 892 C C . THR A 1 113 ? -5.909 -6.738 15.920 1.00 77.88 113 THR A C 1
ATOM 894 O O . THR A 1 113 ? -6.516 -6.343 14.927 1.00 77.88 113 THR A O 1
ATOM 897 N N . GLY A 1 114 ? -4.983 -7.699 15.887 1.00 73.19 114 GLY A N 1
ATOM 898 C CA . GLY A 1 114 ? -4.294 -8.114 14.672 1.00 73.19 114 GLY A CA 1
ATOM 899 C C . GLY A 1 114 ? -3.234 -7.091 14.254 1.00 73.19 114 GLY A C 1
ATOM 900 O O . GLY A 1 114 ? -3.201 -5.962 14.758 1.00 73.19 114 GLY A O 1
ATOM 901 N N . ARG A 1 115 ? -2.367 -7.491 13.316 1.00 72.06 115 ARG A N 1
ATOM 902 C CA . ARG A 1 115 ? -1.475 -6.561 12.608 1.00 72.06 115 ARG A CA 1
ATOM 903 C C . ARG A 1 115 ? -2.323 -5.647 11.716 1.00 72.06 115 ARG A C 1
ATOM 905 O O . ARG A 1 115 ? -3.296 -6.109 11.125 1.00 72.06 115 ARG A O 1
ATOM 912 N N . ASN A 1 116 ? -1.951 -4.374 11.610 1.00 79.12 116 ASN A N 1
ATOM 913 C CA . ASN A 1 116 ? -2.626 -3.365 10.785 1.00 79.12 116 ASN A CA 1
ATOM 914 C C . ASN A 1 116 ? -4.041 -3.002 11.241 1.00 79.12 116 ASN A C 1
ATOM 916 O O . ASN A 1 116 ? -4.919 -2.658 10.447 1.00 79.12 116 ASN A O 1
ATOM 920 N N . GLY A 1 117 ? -4.237 -2.993 12.554 1.00 89.50 117 GLY A N 1
ATOM 921 C CA . GLY A 1 117 ? -5.453 -2.485 13.158 1.00 89.50 117 GLY A CA 1
ATOM 922 C C . GLY A 1 117 ? -5.193 -1.846 14.509 1.00 89.50 117 GLY A C 1
ATOM 923 O O . GLY A 1 117 ? -4.259 -2.209 15.222 1.00 89.50 117 GLY A O 1
ATOM 924 N N . CYS A 1 118 ? -6.069 -0.916 14.865 1.00 95.62 118 CYS A N 1
ATOM 925 C CA . CYS A 1 118 ? -6.180 -0.361 16.201 1.00 95.62 118 CYS A CA 1
ATOM 926 C C . CYS A 1 118 ? -7.571 -0.635 16.767 1.00 95.62 118 CYS A C 1
ATOM 928 O O . CYS A 1 118 ? -8.568 -0.621 16.038 1.00 95.62 118 CYS A O 1
ATOM 930 N N . ARG A 1 119 ? -7.649 -0.844 18.082 1.00 97.44 119 ARG A N 1
ATOM 931 C CA . ARG A 1 119 ? -8.899 -0.839 18.847 1.00 97.44 119 ARG A CA 1
ATOM 932 C C . ARG A 1 119 ? -8.827 0.239 19.911 1.00 97.44 119 ARG A C 1
ATOM 934 O O . ARG A 1 119 ? -7.893 0.248 20.711 1.00 97.44 119 ARG A O 1
ATOM 941 N N . SER A 1 120 ? -9.841 1.094 19.929 1.00 97.88 120 SER A N 1
ATOM 942 C CA . SER A 1 120 ? -10.023 2.129 20.937 1.00 97.88 120 SER A CA 1
ATOM 943 C C . SER A 1 120 ? -11.124 1.741 21.913 1.00 97.88 120 SER A C 1
ATOM 945 O O . SER A 1 120 ? -12.188 1.245 21.522 1.00 97.88 120 SER A O 1
ATOM 947 N N . TYR A 1 121 ? -10.863 2.025 23.177 1.00 97.44 121 TYR A N 1
ATOM 948 C CA . TYR A 1 121 ? -11.700 1.748 24.324 1.00 97.44 121 TYR A CA 1
ATOM 949 C C . TYR A 1 121 ? -12.006 3.051 25.047 1.00 97.44 121 TYR A C 1
ATOM 951 O O . TYR A 1 121 ? -11.183 3.968 25.077 1.00 97.44 121 TYR A O 1
ATOM 959 N N . ILE A 1 122 ? -13.187 3.112 25.642 1.00 97.12 122 ILE A N 1
ATOM 960 C CA . ILE A 1 122 ? -13.653 4.239 26.438 1.00 97.12 122 ILE A CA 1
ATOM 961 C C . ILE A 1 122 ? -13.950 3.768 27.859 1.00 97.12 122 ILE A C 1
ATOM 963 O O . ILE A 1 122 ? -14.507 2.686 28.049 1.00 97.12 122 ILE A O 1
ATOM 967 N N . TRP A 1 123 ? -13.556 4.547 28.863 1.00 96.44 123 TRP A N 1
ATOM 968 C CA . TRP A 1 123 ? -13.896 4.243 30.250 1.00 96.44 123 TRP A CA 1
ATOM 969 C C . TRP A 1 123 ? -15.362 4.581 30.498 1.00 96.44 123 TRP A C 1
ATOM 971 O O . TRP A 1 123 ? -15.810 5.686 30.183 1.00 96.44 123 TRP A O 1
ATOM 981 N N . GLY A 1 124 ? -16.105 3.650 31.081 1.00 92.69 124 GLY A N 1
ATOM 982 C CA . GLY A 1 124 ? -17.497 3.879 31.437 1.00 92.69 124 GLY A CA 1
ATOM 983 C C . GLY A 1 124 ? -18.055 2.806 32.356 1.00 92.69 124 GLY A C 1
ATOM 984 O O . GLY A 1 124 ? -17.373 1.844 32.708 1.00 92.69 124 GLY A O 1
ATOM 985 N N . THR A 1 125 ? -19.317 2.981 32.729 1.00 90.12 125 THR A N 1
ATOM 986 C CA . THR A 1 125 ? -20.050 2.066 33.605 1.00 90.12 125 THR A CA 1
ATOM 987 C C . THR A 1 125 ? -20.969 1.173 32.775 1.00 90.12 125 THR A C 1
ATOM 989 O O . THR A 1 125 ? -21.824 1.667 32.042 1.00 90.12 125 THR A O 1
ATOM 992 N N . ALA A 1 126 ? -20.828 -0.143 32.913 1.00 86.94 126 ALA A N 1
ATOM 993 C CA . ALA A 1 126 ? -21.747 -1.135 32.368 1.00 86.94 126 ALA A CA 1
ATOM 994 C C . ALA A 1 126 ? -22.581 -1.758 33.495 1.00 86.94 126 ALA A C 1
ATOM 996 O O . ALA A 1 126 ? -22.088 -1.980 34.600 1.00 86.94 126 ALA A O 1
ATOM 997 N N . ILE A 1 127 ? -23.848 -2.063 33.216 1.00 88.94 127 ILE A N 1
ATOM 998 C CA . ILE A 1 127 ? -24.726 -2.764 34.157 1.00 88.94 127 ILE A CA 1
ATOM 999 C C . ILE A 1 127 ? -24.876 -4.203 33.678 1.00 88.94 127 ILE A C 1
ATOM 1001 O O . ILE A 1 127 ? -25.344 -4.443 32.567 1.00 88.94 127 ILE A O 1
ATOM 1005 N N . SER A 1 128 ? -24.508 -5.158 34.528 1.00 83.19 128 SER A N 1
ATOM 1006 C CA . SER A 1 128 ? -24.703 -6.587 34.274 1.00 83.19 128 SER A CA 1
ATOM 1007 C C . SER A 1 128 ? -25.804 -7.144 35.172 1.00 83.19 128 SER A C 1
ATOM 1009 O O . SER A 1 128 ? -25.933 -6.746 36.330 1.00 83.19 128 SER A O 1
ATOM 1011 N N . ALA A 1 129 ? -26.610 -8.059 34.634 1.00 84.81 129 ALA A N 1
ATOM 1012 C CA . ALA A 1 129 ? -27.545 -8.863 35.412 1.00 84.81 129 ALA A CA 1
ATOM 1013 C C . ALA A 1 129 ? -26.879 -10.185 35.796 1.00 84.81 129 ALA A C 1
ATOM 1015 O O . ALA A 1 129 ? -26.254 -10.838 34.959 1.00 84.81 129 ALA A O 1
ATOM 1016 N N . LYS A 1 130 ? -27.050 -10.601 37.048 1.00 82.75 130 LYS A N 1
ATOM 1017 C CA . LYS A 1 130 ? -26.602 -11.894 37.556 1.00 82.75 130 LYS A CA 1
ATOM 1018 C C . LYS A 1 130 ? -27.789 -12.621 38.178 1.00 82.75 130 LYS A C 1
ATOM 1020 O O . LYS A 1 130 ? -28.536 -12.044 38.966 1.00 82.75 130 LYS A O 1
ATOM 1025 N N . ALA A 1 131 ? -27.960 -13.892 37.830 1.00 80.88 131 ALA A N 1
ATOM 1026 C CA . ALA A 1 131 ? -28.928 -14.743 38.509 1.00 80.88 131 ALA A CA 1
ATOM 1027 C C . ALA A 1 131 ? -28.510 -14.936 39.978 1.00 80.88 131 ALA A C 1
ATOM 1029 O O . ALA A 1 131 ? -27.337 -15.182 40.272 1.00 80.88 131 ALA A O 1
ATOM 1030 N N . SER A 1 132 ? -29.465 -14.821 40.896 1.00 79.06 132 SER A N 1
ATOM 1031 C CA . SER A 1 132 ? -29.306 -15.095 42.323 1.00 79.06 132 SER A CA 1
ATOM 1032 C C . SER A 1 132 ? -30.402 -16.047 42.804 1.00 79.06 132 SER A C 1
ATOM 1034 O O . SER A 1 132 ? -31.410 -16.259 42.133 1.00 79.06 132 SER A O 1
ATOM 1036 N N . SER A 1 133 ? -30.231 -16.600 44.005 1.00 77.00 133 SER A N 1
ATOM 1037 C CA . SER A 1 133 ? -31.238 -17.449 44.658 1.0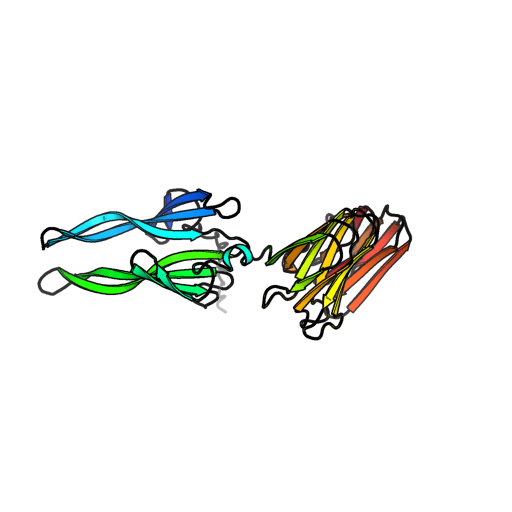0 77.00 133 SER A CA 1
ATOM 1038 C C . SER A 1 133 ? -32.565 -16.732 44.947 1.00 77.00 133 SER A C 1
ATOM 1040 O O . SER A 1 133 ? -33.577 -17.392 45.151 1.00 77.00 133 SER A O 1
ATOM 1042 N N . SER A 1 134 ? -32.574 -15.395 44.950 1.00 78.50 134 SER A N 1
ATOM 1043 C CA . SER A 1 134 ? -33.747 -14.545 45.190 1.00 78.50 134 SER A CA 1
ATOM 1044 C C . SER A 1 134 ? -34.272 -13.838 43.931 1.00 78.50 134 SER A C 1
ATOM 1046 O O . SER A 1 134 ? -35.165 -12.998 44.036 1.00 78.50 134 SER A O 1
ATOM 1048 N N . GLY A 1 135 ? -33.733 -14.147 42.745 1.00 82.38 135 GLY A N 1
ATOM 1049 C CA . GLY A 1 135 ? -34.144 -13.543 41.475 1.00 82.38 135 GLY A CA 1
ATOM 1050 C C . GLY A 1 135 ? -32.965 -13.050 40.636 1.00 82.38 135 GLY A C 1
ATOM 1051 O O . GLY A 1 135 ? -32.030 -13.790 40.355 1.00 82.38 135 GLY A O 1
ATOM 1052 N N . THR A 1 136 ? -33.025 -11.804 40.163 1.00 83.19 136 THR A N 1
ATOM 1053 C CA . THR A 1 136 ? -31.942 -11.171 39.391 1.00 83.19 136 THR A CA 1
ATOM 1054 C C . THR A 1 136 ? -31.341 -10.033 40.199 1.00 83.19 136 THR A C 1
ATOM 1056 O O . THR A 1 136 ? -32.057 -9.122 40.611 1.00 83.19 136 THR A O 1
ATOM 1059 N N . THR A 1 137 ? -30.027 -10.060 40.398 1.00 86.62 137 THR A N 1
ATOM 1060 C CA . THR A 1 137 ? -29.271 -8.927 40.933 1.00 86.62 137 THR A CA 1
ATOM 1061 C C . THR A 1 137 ? -28.594 -8.170 39.800 1.00 86.62 137 THR A C 1
ATOM 1063 O O . THR A 1 137 ? -28.292 -8.731 38.747 1.00 86.62 137 THR A O 1
ATOM 1066 N N . TYR A 1 138 ? -28.366 -6.877 40.008 1.00 87.62 138 TYR A N 1
ATOM 1067 C CA . TYR A 1 138 ? -27.723 -6.007 39.031 1.00 87.62 138 TYR A CA 1
ATOM 1068 C C . TYR A 1 138 ? -26.452 -5.424 39.629 1.00 87.62 138 TYR A C 1
ATOM 1070 O O . TYR A 1 138 ? -26.465 -4.944 40.762 1.00 87.62 138 TYR A O 1
ATOM 1078 N N . VAL A 1 139 ? -25.364 -5.467 38.867 1.00 86.06 139 VAL A N 1
ATOM 1079 C CA . VAL A 1 139 ? -24.055 -4.968 39.290 1.00 86.06 139 VAL A CA 1
ATOM 1080 C C . VAL A 1 139 ? -23.588 -3.920 38.295 1.00 86.06 139 VAL A C 1
ATOM 1082 O O . VAL A 1 139 ? -23.515 -4.194 37.094 1.00 86.06 139 VAL A O 1
ATOM 1085 N N . GLN A 1 140 ? -23.269 -2.731 38.804 1.00 88.31 140 GLN A N 1
ATOM 1086 C CA . GLN A 1 140 ? -22.573 -1.702 38.039 1.00 88.31 140 GLN A CA 1
ATOM 1087 C C . GLN A 1 140 ? -21.078 -2.004 38.065 1.00 88.31 140 GLN A C 1
ATOM 1089 O O . GLN A 1 140 ? -20.512 -2.254 39.128 1.00 88.31 140 GLN A O 1
ATOM 1094 N N . GLN A 1 141 ? -20.452 -2.013 36.897 1.00 87.19 141 GLN A N 1
ATOM 1095 C CA . GLN A 1 141 ? -19.028 -2.268 36.737 1.00 87.19 141 GLN A CA 1
ATOM 1096 C C . GLN A 1 141 ? -18.430 -1.146 35.906 1.00 87.19 141 GLN A C 1
ATOM 1098 O O . GLN A 1 141 ? -18.852 -0.914 34.773 1.00 87.19 141 GLN A O 1
ATOM 1103 N N . GLU A 1 142 ? -17.455 -0.445 36.471 1.00 92.81 142 GLU A N 1
ATOM 1104 C CA . GLU A 1 142 ? -16.626 0.469 35.697 1.00 92.81 142 GLU A CA 1
ATOM 1105 C C . GLU A 1 142 ? -15.542 -0.306 34.956 1.00 92.81 142 GLU A C 1
ATOM 1107 O O . GLU A 1 142 ? -14.978 -1.270 35.477 1.00 92.81 142 GLU A O 1
ATOM 1112 N N . GLY A 1 143 ? -15.240 0.117 33.735 1.00 94.25 143 GLY A N 1
ATOM 1113 C CA . GLY A 1 143 ? -14.154 -0.474 32.976 1.00 94.25 143 GLY A CA 1
ATOM 1114 C C . GLY A 1 143 ? -14.034 0.065 31.562 1.00 94.25 143 GLY A C 1
ATOM 1115 O O . GLY A 1 143 ? -14.852 0.854 31.084 1.00 94.25 143 GLY A O 1
ATOM 1116 N N . TRP A 1 144 ? -12.994 -0.408 30.882 1.00 95.44 144 TRP A N 1
ATOM 1117 C CA . TRP A 1 144 ? -12.751 -0.132 29.475 1.00 95.44 144 TRP A CA 1
ATOM 1118 C C . TRP A 1 144 ? -13.742 -0.889 28.592 1.00 95.44 144 TRP A C 1
ATOM 1120 O O . TRP A 1 144 ? -13.737 -2.117 28.537 1.00 95.44 144 TRP A O 1
ATOM 1130 N N . GLN A 1 145 ? -14.567 -0.142 27.868 1.00 93.94 145 GLN A N 1
ATOM 1131 C CA . GLN A 1 145 ? -15.530 -0.665 26.908 1.00 93.94 145 GLN A CA 1
ATOM 1132 C C . GLN A 1 145 ? -14.999 -0.449 25.494 1.00 93.94 145 GLN A C 1
ATOM 1134 O O . GLN A 1 145 ? -14.553 0.646 25.152 1.00 93.94 145 GLN A O 1
ATOM 1139 N N . PHE A 1 146 ? -15.026 -1.489 24.663 1.00 94.88 146 PHE A N 1
ATOM 1140 C CA . PHE A 1 146 ? -14.639 -1.375 23.259 1.00 94.88 146 PHE A CA 1
ATOM 1141 C C . PHE A 1 146 ? -15.571 -0.396 22.528 1.00 94.88 146 PHE A C 1
ATOM 1143 O O . PHE A 1 146 ? -16.787 -0.492 22.665 1.00 94.88 146 PHE A O 1
ATOM 1150 N N . ASN A 1 147 ? -15.007 0.541 21.760 1.00 96.69 147 ASN A N 1
ATOM 1151 C CA . ASN A 1 147 ? -15.788 1.584 21.091 1.00 96.69 147 ASN A CA 1
ATOM 1152 C C . ASN A 1 147 ? -15.517 1.661 19.585 1.00 96.69 147 ASN A C 1
ATOM 1154 O O . ASN A 1 147 ? -16.457 1.808 18.805 1.00 96.69 147 ASN A O 1
ATOM 1158 N N . ASN A 1 148 ? -14.249 1.610 19.155 1.00 96.56 148 ASN A N 1
ATOM 1159 C CA . ASN A 1 148 ? -13.895 1.794 17.742 1.00 96.56 148 ASN A CA 1
ATOM 1160 C C . ASN A 1 148 ? -12.793 0.849 17.274 1.00 96.56 148 ASN A C 1
ATOM 1162 O O . ASN A 1 148 ? -11.872 0.545 18.027 1.00 96.56 148 ASN A O 1
ATOM 1166 N N . MET A 1 149 ? -12.834 0.497 15.992 1.00 96.62 149 MET A N 1
ATOM 1167 C CA . MET A 1 149 ? -11.717 -0.088 15.252 1.00 96.62 149 MET A CA 1
ATOM 1168 C C . MET A 1 149 ? -11.242 0.862 14.161 1.00 96.62 149 MET A C 1
ATOM 1170 O O . MET A 1 149 ? -12.064 1.371 13.404 1.00 96.62 149 MET A O 1
ATOM 1174 N N . VAL A 1 150 ? -9.930 1.026 14.022 1.00 96.00 150 VAL A N 1
ATOM 1175 C CA . VAL A 1 150 ? -9.309 1.560 12.804 1.00 96.00 150 VAL A CA 1
ATOM 1176 C C . VAL A 1 150 ? -8.598 0.412 12.117 1.00 96.00 150 VAL A C 1
ATOM 1178 O O . VAL A 1 150 ? -7.828 -0.300 12.756 1.00 96.00 150 VAL A O 1
ATOM 1181 N N . ARG A 1 151 ? -8.867 0.207 10.832 1.00 92.12 151 ARG A N 1
ATOM 1182 C CA . ARG A 1 151 ? -8.146 -0.769 10.017 1.00 92.12 151 ARG A CA 1
ATOM 1183 C C . ARG A 1 151 ? -7.220 -0.029 9.072 1.00 92.12 151 ARG A C 1
ATOM 1185 O O . ARG A 1 151 ? -7.621 0.979 8.487 1.00 92.12 151 ARG A O 1
ATOM 1192 N N . PHE A 1 152 ? -6.013 -0.541 8.900 1.00 87.31 152 PHE A N 1
ATOM 1193 C CA . PHE A 1 152 ? -5.069 -0.006 7.935 1.00 87.31 152 PHE A CA 1
ATOM 1194 C C . PHE A 1 152 ? -5.049 -0.865 6.675 1.00 87.31 152 PHE A C 1
ATOM 1196 O O . PHE A 1 152 ? -5.226 -2.080 6.745 1.00 87.31 152 PHE A O 1
ATOM 1203 N N . THR A 1 153 ? -4.886 -0.232 5.512 1.00 76.31 153 THR A N 1
ATOM 1204 C CA . THR A 1 153 ? -4.598 -0.974 4.279 1.00 76.31 153 THR A CA 1
ATOM 1205 C C . THR A 1 153 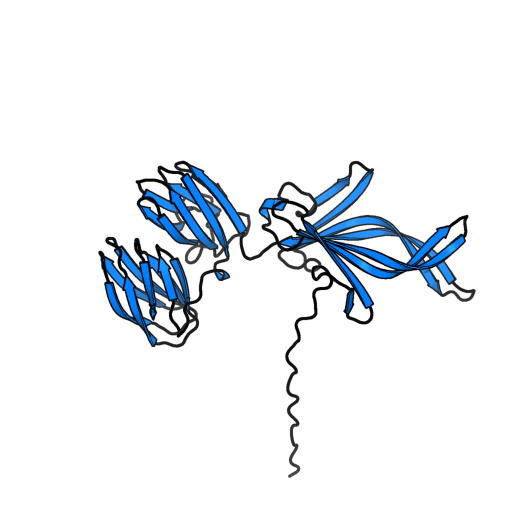? -3.195 -1.547 4.364 1.00 76.31 153 THR A C 1
ATOM 1207 O O . THR A 1 153 ? -2.271 -0.828 4.743 1.00 76.31 153 THR A O 1
ATOM 1210 N N . ASN A 1 154 ? -3.025 -2.785 3.912 1.00 66.50 154 ASN A N 1
ATOM 1211 C CA . ASN A 1 154 ? -1.697 -3.292 3.581 1.00 66.50 154 ASN A CA 1
ATOM 1212 C C . ASN A 1 154 ? -1.264 -2.803 2.195 1.00 66.50 154 ASN A C 1
ATOM 1214 O O . ASN A 1 154 ? -0.091 -2.846 1.895 1.00 66.50 154 ASN A O 1
ATOM 1218 N N . ASP A 1 155 ? -2.175 -2.286 1.370 1.00 71.31 155 ASP A N 1
ATOM 1219 C CA . ASP A 1 155 ? -1.916 -2.062 -0.059 1.00 71.31 155 ASP A CA 1
ATOM 1220 C C . ASP A 1 155 ? -1.111 -0.791 -0.368 1.00 71.31 155 ASP A C 1
ATOM 1222 O O . ASP A 1 155 ? -0.645 -0.617 -1.492 1.00 71.31 155 ASP A O 1
ATOM 1226 N N . VAL A 1 156 ? -0.985 0.121 0.603 1.00 78.12 156 VAL A N 1
ATOM 1227 C CA . VAL A 1 156 ? -0.215 1.372 0.509 1.00 78.12 156 VAL A CA 1
ATOM 1228 C C . VAL A 1 156 ? 0.300 1.741 1.902 1.00 78.12 156 VAL A C 1
ATOM 1230 O O . VAL A 1 156 ? -0.492 2.007 2.810 1.00 78.12 156 VAL A O 1
ATOM 1233 N N . TYR A 1 157 ? 1.621 1.812 2.060 1.00 79.69 157 TYR A N 1
ATOM 1234 C CA . TYR A 1 157 ? 2.272 2.319 3.266 1.00 79.69 157 TYR A CA 1
ATOM 1235 C C . TYR A 1 157 ? 2.213 3.845 3.342 1.00 79.69 157 TYR A C 1
ATOM 1237 O O . TYR A 1 157 ? 1.851 4.402 4.381 1.00 79.69 157 TYR A O 1
ATOM 1245 N N . ALA A 1 158 ? 2.550 4.530 2.247 1.00 83.81 158 ALA A N 1
ATOM 1246 C CA . ALA A 1 158 ? 2.589 5.987 2.193 1.00 83.81 158 ALA A CA 1
ATOM 1247 C C . ALA A 1 158 ? 2.470 6.525 0.761 1.00 83.81 158 ALA A C 1
ATOM 1249 O O . ALA A 1 158 ? 2.695 5.821 -0.222 1.00 83.81 158 ALA A O 1
ATOM 1250 N N . THR A 1 159 ? 2.131 7.808 0.652 1.00 88.81 159 THR A N 1
ATOM 1251 C CA . THR A 1 159 ? 2.199 8.567 -0.598 1.00 88.81 159 THR A CA 1
ATOM 1252 C C . THR A 1 159 ? 2.908 9.880 -0.322 1.00 88.81 159 THR A C 1
ATOM 1254 O O . THR A 1 159 ? 2.604 10.551 0.666 1.00 88.81 159 THR A O 1
ATOM 1257 N N . TYR A 1 160 ? 3.838 10.236 -1.197 1.00 93.00 160 TYR A N 1
ATOM 1258 C CA . TYR A 1 160 ? 4.639 11.445 -1.112 1.00 93.00 160 TYR A CA 1
ATOM 1259 C C . TYR A 1 160 ? 4.529 12.238 -2.410 1.00 93.00 160 TYR A C 1
ATOM 1261 O O . TYR A 1 160 ? 4.284 11.678 -3.478 1.00 93.00 160 TYR A O 1
ATOM 1269 N N . SER A 1 161 ? 4.739 13.544 -2.315 1.00 95.44 161 SER A N 1
ATOM 1270 C CA . SER A 1 161 ? 4.896 14.421 -3.468 1.00 95.44 161 SER A CA 1
ATOM 1271 C C . SER A 1 161 ? 5.897 15.533 -3.169 1.00 95.44 161 SER A C 1
ATOM 1273 O O . SER A 1 161 ? 6.210 15.839 -2.004 1.00 95.44 161 SER A O 1
ATOM 1275 N N . GLY A 1 162 ? 6.405 16.133 -4.237 1.00 94.38 162 GLY A N 1
ATOM 1276 C CA . GLY A 1 162 ? 7.333 17.249 -4.175 1.00 94.38 162 GLY A CA 1
ATOM 1277 C C . GLY A 1 162 ? 7.703 17.758 -5.560 1.00 94.38 162 GLY A C 1
ATOM 1278 O O . GLY A 1 162 ? 7.206 17.267 -6.570 1.00 94.38 162 GLY A O 1
ATOM 1279 N N . THR A 1 163 ? 8.578 18.755 -5.572 1.00 95.81 163 THR A N 1
ATOM 1280 C CA . THR A 1 163 ? 9.220 19.301 -6.768 1.00 95.81 163 THR A CA 1
ATOM 1281 C C . THR A 1 163 ? 10.698 19.441 -6.456 1.00 95.81 163 THR A C 1
ATOM 1283 O O . THR A 1 163 ? 11.034 19.871 -5.350 1.00 95.81 163 THR A O 1
ATOM 1286 N N . GLY A 1 164 ? 11.562 19.102 -7.407 1.00 95.06 164 GLY A N 1
ATOM 1287 C CA . GLY A 1 164 ? 13.001 19.126 -7.173 1.00 95.06 164 GLY A CA 1
ATOM 1288 C C . GLY A 1 164 ? 13.483 17.980 -6.268 1.00 95.06 164 GLY A C 1
ATOM 1289 O O . GLY A 1 164 ? 12.697 17.083 -5.927 1.00 95.06 164 GLY A O 1
ATOM 1290 N N . PRO A 1 165 ? 14.754 18.022 -5.835 1.00 97.00 165 PRO A N 1
ATOM 1291 C CA . PRO A 1 165 ? 15.327 17.000 -4.969 1.00 97.00 165 PRO A CA 1
ATOM 1292 C C . PRO A 1 165 ? 14.695 16.957 -3.574 1.00 97.00 165 PRO A C 1
ATOM 1294 O O . PRO A 1 165 ? 14.340 17.997 -3.006 1.00 97.00 165 PRO A O 1
ATOM 1297 N N . LYS A 1 166 ? 14.570 15.760 -2.990 1.00 97.25 166 LYS A N 1
ATOM 1298 C CA . LYS A 1 166 ? 14.042 15.583 -1.630 1.00 97.25 166 LYS A CA 1
ATOM 1299 C C . LYS A 1 166 ? 14.393 14.231 -1.027 1.00 97.25 166 LYS A C 1
ATOM 1301 O O . LYS A 1 166 ? 14.069 13.195 -1.595 1.00 97.25 166 LYS A O 1
ATOM 1306 N N . THR A 1 167 ? 14.851 14.255 0.219 1.00 97.69 167 THR A N 1
ATOM 1307 C CA . THR A 1 167 ? 14.953 13.055 1.051 1.00 97.69 167 THR A CA 1
ATOM 1308 C C . THR A 1 167 ? 13.680 12.853 1.880 1.00 97.69 167 THR A C 1
ATOM 1310 O O . THR A 1 167 ? 13.146 13.783 2.494 1.00 97.69 167 THR A O 1
ATOM 1313 N N . ILE A 1 168 ? 13.175 11.624 1.906 1.00 95.06 168 ILE A N 1
ATOM 1314 C CA . ILE A 1 168 ? 11.913 11.211 2.518 1.00 95.06 168 ILE A CA 1
ATOM 1315 C C . ILE A 1 168 ? 12.197 10.095 3.516 1.00 95.06 168 ILE A C 1
ATOM 1317 O O . ILE A 1 168 ? 12.781 9.083 3.159 1.00 95.06 168 ILE A O 1
ATOM 1321 N N . THR A 1 169 ? 11.720 10.221 4.751 1.00 91.38 169 THR A N 1
ATOM 1322 C CA . THR A 1 169 ? 11.766 9.111 5.713 1.00 91.38 169 THR A CA 1
ATOM 1323 C C . THR A 1 169 ? 10.630 8.123 5.449 1.00 91.38 169 THR A C 1
ATOM 1325 O O . THR A 1 169 ? 9.458 8.517 5.369 1.00 91.38 169 THR A O 1
ATOM 1328 N N . LEU A 1 170 ? 10.972 6.838 5.336 1.00 84.88 170 LEU A N 1
ATOM 1329 C CA . LEU A 1 170 ? 10.002 5.758 5.188 1.00 84.88 170 LEU A CA 1
ATOM 1330 C C . LEU A 1 170 ? 9.252 5.503 6.508 1.00 84.88 170 LEU A C 1
ATOM 1332 O O . LEU A 1 170 ? 9.780 5.766 7.594 1.00 84.88 170 LEU A O 1
ATOM 1336 N N . PRO A 1 171 ? 8.005 4.997 6.462 1.00 78.12 171 PRO A N 1
ATOM 1337 C CA . PRO A 1 171 ? 7.295 4.599 7.670 1.00 78.12 171 PRO A CA 1
ATOM 1338 C C . PRO A 1 171 ? 8.068 3.514 8.427 1.00 78.12 171 PRO A C 1
ATOM 1340 O O . PRO A 1 171 ? 8.627 2.600 7.829 1.00 78.12 171 PRO A O 1
ATOM 1343 N N . ARG A 1 172 ? 8.070 3.578 9.762 1.00 72.38 172 ARG A N 1
ATOM 1344 C CA . ARG A 1 172 ? 8.754 2.574 10.588 1.00 72.38 172 ARG A CA 1
ATOM 1345 C C . ARG A 1 172 ? 8.226 1.166 10.283 1.00 72.38 172 ARG A C 1
ATOM 1347 O O . ARG A 1 172 ? 7.020 0.940 10.375 1.00 72.38 172 ARG A O 1
ATOM 1354 N N . GLY A 1 173 ? 9.137 0.234 10.001 1.00 69.69 173 GLY A N 1
ATOM 1355 C CA . GLY A 1 173 ? 8.813 -1.161 9.683 1.00 69.69 173 GLY A CA 1
ATOM 1356 C C . GLY A 1 173 ? 8.312 -1.386 8.253 1.00 69.69 173 GLY A C 1
ATOM 1357 O O . GLY A 1 173 ? 7.783 -2.456 7.974 1.00 69.69 173 GLY A O 1
ATOM 1358 N N . ALA A 1 174 ? 8.430 -0.388 7.372 1.00 77.31 174 ALA A N 1
ATOM 1359 C CA . ALA A 1 174 ? 8.254 -0.575 5.941 1.00 77.31 174 ALA A CA 1
ATOM 1360 C C . ALA A 1 174 ? 9.536 -1.209 5.371 1.00 77.31 174 ALA A C 1
ATOM 1362 O O . ALA A 1 174 ? 10.524 -0.513 5.172 1.00 77.31 174 ALA A O 1
ATOM 1363 N N . THR A 1 175 ? 9.499 -2.517 5.142 1.00 80.56 175 THR A N 1
ATOM 1364 C CA . THR A 1 175 ? 10.536 -3.312 4.464 1.00 80.56 175 THR A CA 1
ATOM 1365 C C . THR A 1 175 ? 9.906 -4.002 3.255 1.00 80.56 175 THR A C 1
ATOM 1367 O O . THR A 1 175 ? 8.677 -4.104 3.212 1.00 80.56 175 THR A O 1
ATOM 1370 N N . GLU A 1 176 ? 10.717 -4.458 2.294 1.00 86.19 176 GLU A N 1
ATOM 1371 C CA . GLU A 1 176 ? 10.249 -5.119 1.063 1.00 86.19 176 GLU A CA 1
ATOM 1372 C C . GLU A 1 176 ? 9.154 -4.292 0.367 1.00 86.19 176 GLU A C 1
ATOM 1374 O O . GLU A 1 176 ? 7.958 -4.591 0.451 1.00 86.19 176 GLU A O 1
ATOM 1379 N N . LEU A 1 177 ? 9.532 -3.190 -0.278 1.00 92.31 177 LEU A N 1
ATOM 1380 C CA . LEU A 1 177 ? 8.583 -2.212 -0.807 1.00 92.31 177 LEU A CA 1
ATOM 1381 C C . LEU A 1 177 ? 8.501 -2.267 -2.324 1.00 92.31 177 LEU A C 1
ATOM 1383 O O . LEU A 1 177 ? 9.501 -2.448 -3.003 1.00 92.31 177 LEU A O 1
ATOM 1387 N N . TYR A 1 178 ? 7.302 -2.014 -2.839 1.00 94.81 178 TYR A N 1
ATOM 1388 C CA . TYR A 1 178 ? 7.039 -1.673 -4.229 1.00 94.81 178 TYR A CA 1
ATOM 1389 C C . TYR A 1 178 ? 6.746 -0.172 -4.310 1.00 94.81 178 TYR A C 1
ATOM 1391 O O . TYR A 1 178 ? 5.729 0.309 -3.792 1.00 94.81 178 TYR A O 1
ATOM 1399 N N . VAL A 1 179 ? 7.662 0.584 -4.912 1.00 96.94 179 VAL A N 1
ATOM 1400 C CA . VAL A 1 179 ? 7.607 2.046 -4.999 1.00 96.94 179 VAL A CA 1
ATOM 1401 C C . VAL A 1 179 ? 7.246 2.443 -6.419 1.00 96.94 179 VAL A C 1
ATOM 1403 O O . VAL A 1 179 ? 8.000 2.195 -7.349 1.00 96.94 179 VAL A O 1
ATOM 1406 N N . ILE A 1 180 ? 6.098 3.094 -6.584 1.00 97.12 180 ILE A N 1
ATOM 1407 C CA . ILE A 1 180 ? 5.628 3.603 -7.875 1.00 97.12 180 ILE A CA 1
ATOM 1408 C C . ILE A 1 180 ? 5.879 5.106 -7.913 1.00 97.12 180 ILE A C 1
ATOM 1410 O O . ILE A 1 180 ? 5.367 5.828 -7.057 1.00 97.12 180 ILE A O 1
ATOM 1414 N N . GLY A 1 181 ? 6.610 5.583 -8.915 1.00 97.12 181 GLY A N 1
ATOM 1415 C CA . GLY A 1 181 ? 6.908 6.994 -9.115 1.00 97.12 181 GLY A CA 1
ATOM 1416 C C . GLY A 1 181 ? 6.261 7.573 -10.367 1.00 97.12 181 GLY A C 1
ATOM 1417 O O . GLY A 1 181 ? 6.138 6.906 -11.392 1.00 97.12 181 GLY A O 1
ATOM 1418 N N . THR A 1 182 ? 5.865 8.841 -10.295 1.00 97.00 182 THR A N 1
ATOM 1419 C CA . THR A 1 182 ? 5.532 9.657 -11.471 1.00 97.00 182 THR A CA 1
ATOM 1420 C C . THR A 1 182 ? 6.344 10.930 -11.438 1.00 97.00 182 THR A C 1
ATOM 1422 O O . THR A 1 182 ? 6.443 11.533 -10.369 1.00 97.00 182 THR A O 1
ATOM 1425 N N . HIS A 1 183 ? 6.775 11.413 -12.592 1.00 96.75 183 HIS A N 1
ATOM 1426 C CA . HIS A 1 183 ? 7.492 12.673 -12.709 1.00 96.75 183 HIS A CA 1
ATOM 1427 C C . HIS A 1 183 ? 6.981 13.495 -13.893 1.00 96.75 183 HIS A C 1
ATOM 1429 O O . HIS A 1 183 ? 6.587 12.953 -14.925 1.00 96.75 183 HIS A O 1
ATOM 1435 N N . ARG A 1 184 ? 6.935 14.814 -13.706 1.00 96.44 184 ARG A N 1
ATOM 1436 C CA . ARG A 1 184 ? 6.598 15.829 -14.708 1.00 96.44 184 ARG A CA 1
ATOM 1437 C C . ARG A 1 184 ? 7.729 16.851 -14.750 1.00 96.44 184 ARG A C 1
ATOM 1439 O O . ARG A 1 184 ? 7.616 17.918 -14.144 1.00 96.44 184 ARG A O 1
ATOM 1446 N N . GLY A 1 185 ? 8.801 16.477 -15.430 1.00 93.62 185 GLY A N 1
ATOM 1447 C CA . GLY A 1 185 ? 9.971 17.299 -15.722 1.00 93.62 185 GLY A CA 1
ATOM 1448 C C . GLY A 1 185 ? 10.598 16.854 -17.039 1.00 93.62 185 GLY A C 1
ATOM 1449 O O . GLY A 1 185 ? 10.000 16.052 -17.769 1.00 93.62 185 GLY A O 1
ATOM 1450 N N . GLU A 1 186 ? 11.777 17.382 -17.340 1.00 93.88 186 GLU A N 1
ATOM 1451 C CA . GLU A 1 186 ? 12.501 17.121 -18.591 1.00 93.88 186 GLU A CA 1
ATOM 1452 C C . GLU A 1 186 ? 13.817 16.366 -18.356 1.00 93.88 186 GLU A C 1
ATOM 1454 O O . GLU A 1 186 ? 14.348 15.772 -19.291 1.00 93.88 186 GLU A O 1
ATOM 1459 N N . SER A 1 187 ? 14.319 16.344 -17.117 1.00 92.00 187 SER A N 1
ATOM 1460 C CA . SER A 1 187 ? 15.598 15.733 -16.745 1.00 92.00 187 SER A CA 1
ATOM 1461 C C . SER A 1 187 ? 15.414 14.421 -15.968 1.00 92.00 187 SER A C 1
ATOM 1463 O O . SER A 1 187 ? 14.338 13.814 -15.973 1.00 92.00 187 SER A O 1
ATOM 1465 N N . ASN A 1 188 ? 16.490 13.962 -15.329 1.00 88.62 188 ASN A N 1
ATOM 1466 C CA . ASN A 1 188 ? 16.538 12.750 -14.522 1.00 88.62 188 ASN A CA 1
ATOM 1467 C C . ASN A 1 188 ? 15.463 12.755 -13.429 1.00 88.62 188 ASN A C 1
ATOM 1469 O O . ASN A 1 188 ? 15.315 13.724 -12.687 1.00 88.62 188 ASN A O 1
ATOM 1473 N N . PHE A 1 189 ? 14.775 11.628 -13.301 1.00 95.38 189 PHE A N 1
ATOM 1474 C CA . PHE A 1 189 ? 13.962 11.245 -12.161 1.00 95.38 189 PHE A CA 1
ATOM 1475 C C . PHE A 1 189 ? 14.571 9.989 -11.547 1.00 95.38 189 PHE A C 1
ATOM 1477 O O . PHE A 1 189 ? 14.321 8.871 -12.006 1.00 95.38 189 PHE A O 1
ATOM 1484 N N . MET A 1 190 ? 15.391 10.193 -10.519 1.00 95.81 190 MET A N 1
ATOM 1485 C CA . MET A 1 190 ? 16.064 9.118 -9.801 1.00 95.81 190 MET A CA 1
ATOM 1486 C C . MET A 1 190 ? 15.515 8.999 -8.385 1.00 95.81 190 MET A C 1
ATOM 1488 O O . MET A 1 190 ? 15.271 9.998 -7.707 1.00 95.81 190 MET A O 1
ATOM 1492 N N . VAL A 1 191 ? 15.315 7.763 -7.943 1.00 97.50 191 VAL A N 1
ATOM 1493 C CA . VAL A 1 191 ? 14.923 7.439 -6.573 1.00 97.50 191 VAL A CA 1
ATOM 1494 C C . VAL A 1 191 ? 15.871 6.375 -6.047 1.00 97.50 191 VAL A C 1
ATOM 1496 O O . VAL A 1 191 ? 15.935 5.278 -6.601 1.00 97.50 191 VAL A O 1
ATOM 1499 N N . HIS A 1 192 ? 16.574 6.687 -4.964 1.00 96.81 192 HIS A N 1
ATOM 1500 C CA . HIS A 1 192 ? 17.454 5.755 -4.262 1.00 96.81 192 HIS A CA 1
ATOM 1501 C C . HIS A 1 192 ? 16.903 5.425 -2.875 1.00 96.81 192 HIS A C 1
ATOM 1503 O O . HIS A 1 192 ? 16.361 6.295 -2.193 1.00 96.81 192 HIS A O 1
ATOM 1509 N N . GLY A 1 193 ? 17.064 4.179 -2.440 1.00 96.00 193 GLY A N 1
ATOM 1510 C CA . GLY A 1 193 ? 16.957 3.808 -1.033 1.00 96.00 193 GLY A CA 1
ATOM 1511 C C . GLY A 1 193 ? 18.208 4.262 -0.286 1.00 96.00 193 GLY A C 1
ATOM 1512 O O . GLY A 1 193 ? 19.311 4.131 -0.817 1.00 96.00 193 GLY A O 1
ATOM 1513 N N . LEU A 1 194 ? 18.042 4.818 0.918 1.00 95.50 194 LEU A N 1
ATOM 1514 C CA . LEU A 1 194 ? 19.155 5.114 1.819 1.00 95.50 194 LEU A CA 1
ATOM 1515 C C . LEU A 1 194 ? 18.980 4.462 3.196 1.00 95.50 194 LEU A C 1
ATOM 1517 O O . LEU A 1 194 ? 17.891 4.505 3.786 1.00 95.50 194 LEU A O 1
ATOM 1521 N N . ASP A 1 195 ? 20.088 3.995 3.766 1.00 93.38 195 ASP A N 1
ATOM 1522 C CA . ASP A 1 195 ? 20.176 3.527 5.150 1.00 93.38 195 ASP A CA 1
ATOM 1523 C C . ASP A 1 195 ? 20.068 4.684 6.179 1.00 93.38 195 ASP A C 1
ATOM 1525 O O . ASP A 1 195 ? 19.886 5.881 5.879 1.00 93.38 195 ASP A O 1
ATOM 1529 N N . SER A 1 196 ? 20.179 4.337 7.464 1.00 91.50 196 SER A N 1
ATOM 1530 C CA . SER A 1 196 ? 20.174 5.328 8.549 1.00 91.50 196 SER A CA 1
ATOM 1531 C C . SER A 1 196 ? 21.362 6.309 8.492 1.00 91.50 196 SER A C 1
ATOM 1533 O O . SER A 1 196 ? 21.201 7.470 8.886 1.00 91.50 196 SER A O 1
ATOM 1535 N N . GLY A 1 197 ? 22.497 5.884 7.927 1.00 95.12 197 GLY A N 1
ATOM 1536 C CA . GLY A 1 197 ? 23.728 6.646 7.708 1.00 95.12 197 GLY A CA 1
ATOM 1537 C C . GLY A 1 197 ? 23.804 7.423 6.384 1.00 95.12 197 GLY A C 1
ATOM 1538 O O . GLY A 1 197 ? 24.824 8.063 6.136 1.00 95.12 197 GLY A O 1
ATOM 1539 N N . ASN A 1 198 ? 22.739 7.424 5.574 1.00 95.38 198 ASN A N 1
ATOM 1540 C CA . ASN A 1 198 ? 22.666 8.016 4.229 1.00 95.38 198 ASN A CA 1
ATOM 1541 C C . ASN A 1 198 ? 23.542 7.326 3.164 1.00 95.38 198 ASN A C 1
ATOM 1543 O O . ASN A 1 198 ? 23.932 7.966 2.186 1.00 95.38 198 ASN A O 1
ATOM 1547 N N . ARG A 1 199 ? 23.871 6.044 3.326 1.00 94.88 199 ARG A N 1
ATOM 1548 C CA . ARG A 1 199 ? 24.478 5.238 2.259 1.00 94.88 199 ARG A CA 1
ATOM 1549 C C . ARG A 1 199 ? 23.375 4.722 1.342 1.00 94.88 199 ARG A C 1
ATOM 1551 O O . ARG A 1 199 ? 22.295 4.397 1.822 1.00 94.88 199 ARG A O 1
ATOM 1558 N N . VAL A 1 200 ? 23.651 4.671 0.041 1.00 94.94 200 VAL A N 1
ATOM 1559 C CA . VAL A 1 200 ? 22.725 4.097 -0.945 1.00 94.94 200 VAL A CA 1
ATOM 1560 C C . VAL A 1 200 ? 22.649 2.588 -0.747 1.00 94.94 200 VAL A C 1
ATOM 1562 O O . VAL A 1 200 ? 23.688 1.931 -0.696 1.00 94.94 200 VAL A O 1
ATOM 1565 N N . THR A 1 201 ? 21.426 2.082 -0.655 1.00 93.88 201 THR A N 1
ATOM 1566 C CA . THR A 1 201 ? 21.093 0.667 -0.440 1.00 93.88 201 THR A CA 1
ATOM 1567 C C . THR A 1 201 ? 20.391 0.071 -1.656 1.00 93.88 201 THR A C 1
ATOM 1569 O O . THR A 1 201 ? 20.717 -1.031 -2.082 1.00 93.88 201 THR A O 1
ATOM 1572 N N . ASP A 1 202 ? 19.490 0.837 -2.279 1.00 92.88 202 ASP A N 1
ATOM 1573 C CA . ASP A 1 202 ? 18.686 0.397 -3.421 1.00 92.88 202 ASP A CA 1
ATOM 1574 C C . ASP A 1 202 ? 18.676 1.446 -4.547 1.00 92.88 202 ASP A C 1
ATOM 1576 O O . ASP A 1 202 ? 18.568 2.652 -4.297 1.00 92.88 202 ASP A O 1
ATOM 1580 N N . TYR A 1 203 ? 18.695 0.985 -5.801 1.00 92.38 203 TYR A N 1
ATOM 1581 C CA . TYR A 1 203 ? 18.426 1.803 -6.989 1.00 92.38 203 TYR A CA 1
ATOM 1582 C C . TYR A 1 203 ? 16.988 1.560 -7.446 1.00 92.38 203 TYR A C 1
ATOM 1584 O O . TYR A 1 203 ? 16.702 0.584 -8.130 1.00 92.38 203 TYR A O 1
ATOM 1592 N N . VAL A 1 204 ? 16.069 2.430 -7.030 1.00 94.62 204 VAL A N 1
ATOM 1593 C CA . VAL A 1 204 ? 14.628 2.157 -7.112 1.00 94.62 204 VAL A CA 1
ATOM 1594 C C . VAL A 1 204 ? 14.051 2.599 -8.454 1.00 94.62 204 VAL A C 1
ATOM 1596 O O . VAL A 1 204 ? 13.364 1.840 -9.121 1.00 94.62 204 VAL A O 1
ATOM 1599 N N . ILE A 1 205 ? 14.293 3.843 -8.863 1.00 94.75 205 ILE A N 1
ATOM 1600 C CA . ILE A 1 205 ? 13.809 4.381 -10.143 1.00 94.75 205 ILE A CA 1
ATOM 1601 C C . ILE A 1 205 ? 14.955 5.155 -10.780 1.00 94.75 205 ILE A C 1
ATOM 1603 O O . ILE A 1 205 ? 15.630 5.912 -10.087 1.00 94.75 205 ILE A O 1
ATOM 1607 N N . ASN A 1 206 ? 15.159 4.980 -12.083 1.00 91.50 206 ASN A N 1
ATOM 1608 C CA . ASN A 1 206 ? 16.111 5.757 -12.866 1.00 91.50 206 ASN A CA 1
ATOM 1609 C C . ASN A 1 206 ? 15.540 5.992 -14.267 1.00 91.50 206 ASN A C 1
ATOM 1611 O O . ASN A 1 206 ? 15.658 5.150 -15.154 1.00 91.50 206 ASN A O 1
ATOM 1615 N N . GLU A 1 207 ? 14.859 7.118 -14.426 1.00 90.31 207 GLU A N 1
ATOM 1616 C CA . GLU A 1 207 ? 14.102 7.467 -15.626 1.00 90.31 207 GLU A CA 1
ATOM 1617 C C . GLU A 1 207 ? 14.416 8.908 -16.042 1.00 90.31 207 GLU A C 1
ATOM 1619 O O . GLU A 1 207 ? 14.937 9.687 -15.245 1.00 90.31 207 GLU A O 1
ATOM 1624 N N . ILE A 1 208 ? 14.061 9.303 -17.267 1.00 89.69 208 ILE A N 1
ATOM 1625 C CA . ILE A 1 208 ? 14.261 10.675 -17.760 1.00 89.69 208 ILE A CA 1
ATOM 1626 C C . ILE A 1 208 ? 12.936 11.252 -18.263 1.00 89.69 208 ILE A C 1
ATOM 1628 O O . ILE A 1 208 ? 12.151 10.584 -18.938 1.00 89.69 208 ILE A O 1
ATOM 1632 N N . GLY A 1 209 ? 12.690 12.521 -17.942 1.00 89.44 209 GLY A N 1
ATOM 1633 C CA . GLY A 1 209 ? 11.567 13.289 -18.457 1.00 89.44 209 GLY A CA 1
ATOM 1634 C C . GLY A 1 209 ? 10.231 12.966 -17.787 1.00 89.44 209 GLY A C 1
ATOM 1635 O O . GLY A 1 209 ? 10.148 12.607 -16.607 1.00 89.44 209 GLY A O 1
ATOM 1636 N N . THR A 1 210 ? 9.141 13.140 -18.541 1.00 92.00 210 THR A N 1
ATOM 1637 C CA . THR A 1 210 ? 7.785 12.883 -18.043 1.00 92.00 210 THR A CA 1
ATOM 1638 C C . THR A 1 210 ? 7.483 11.392 -18.092 1.00 92.00 210 THR A C 1
ATOM 1640 O O . THR A 1 210 ? 7.181 10.829 -19.145 1.00 92.00 210 THR A O 1
ATOM 1643 N N . THR A 1 211 ? 7.548 10.752 -16.929 1.00 91.62 211 THR A N 1
ATOM 1644 C CA . THR A 1 211 ? 7.558 9.293 -16.826 1.00 91.62 211 THR A CA 1
ATOM 1645 C C . THR A 1 211 ? 6.700 8.769 -15.674 1.00 91.62 211 THR A C 1
ATOM 1647 O O . THR A 1 211 ? 6.296 9.496 -14.757 1.00 91.62 211 THR A O 1
ATOM 1650 N N . ARG A 1 212 ? 6.416 7.470 -15.746 1.00 94.06 212 ARG A N 1
ATOM 1651 C CA . ARG A 1 212 ? 5.923 6.639 -14.654 1.00 94.06 212 ARG A CA 1
ATOM 1652 C C . ARG A 1 212 ? 6.761 5.369 -14.670 1.00 94.06 212 ARG A C 1
ATOM 1654 O O . ARG A 1 212 ? 6.749 4.678 -15.681 1.00 94.06 212 ARG A O 1
ATOM 1661 N N . GLY A 1 213 ? 7.377 5.051 -13.543 1.00 93.94 213 GLY A N 1
ATOM 1662 C CA . GLY A 1 213 ? 8.112 3.807 -13.335 1.00 93.94 213 GLY A CA 1
ATOM 1663 C C . GLY A 1 213 ? 7.835 3.258 -11.944 1.00 93.94 213 GLY A C 1
ATOM 1664 O O . GLY A 1 213 ? 7.220 3.930 -11.106 1.00 93.94 213 GLY A O 1
ATOM 1665 N N . ALA A 1 214 ? 8.258 2.032 -11.697 1.00 96.94 214 ALA A N 1
ATOM 1666 C CA . ALA A 1 214 ? 8.234 1.435 -10.382 1.00 96.94 214 ALA A CA 1
ATOM 1667 C C . ALA A 1 214 ? 9.489 0.599 -10.138 1.00 96.94 214 ALA A C 1
ATOM 1669 O O . ALA A 1 214 ? 10.086 0.076 -11.073 1.00 96.94 214 ALA A O 1
ATOM 1670 N N . GLY A 1 215 ? 9.852 0.479 -8.868 1.00 95.81 215 GLY A N 1
ATOM 1671 C CA . GLY A 1 215 ? 11.003 -0.286 -8.416 1.00 95.81 215 GLY A CA 1
ATOM 1672 C C . GLY A 1 215 ? 10.783 -0.885 -7.043 1.00 95.81 215 GLY A C 1
ATOM 1673 O O . GLY A 1 215 ? 9.742 -0.663 -6.408 1.00 95.81 215 GLY A O 1
ATOM 1674 N N . ALA A 1 216 ? 11.772 -1.644 -6.592 1.00 94.06 216 ALA A N 1
ATOM 1675 C CA . ALA A 1 216 ? 11.747 -2.287 -5.294 1.00 94.06 216 ALA A CA 1
ATOM 1676 C C . ALA A 1 216 ? 12.723 -1.637 -4.309 1.00 94.06 216 ALA A C 1
ATOM 1678 O O . ALA A 1 216 ? 13.696 -0.999 -4.699 1.00 94.06 216 ALA A O 1
ATOM 1679 N N . VAL A 1 217 ? 12.429 -1.799 -3.023 1.00 93.38 217 VAL A N 1
ATOM 1680 C CA . VAL A 1 217 ? 13.321 -1.457 -1.908 1.00 93.38 217 VAL A CA 1
ATOM 1681 C C . VAL A 1 217 ? 13.382 -2.653 -0.982 1.00 93.38 217 VAL A C 1
ATOM 1683 O O . VAL A 1 217 ? 12.334 -3.207 -0.636 1.00 93.38 217 VAL A O 1
ATOM 1686 N N . GLY A 1 218 ? 14.581 -3.015 -0.546 1.00 85.81 218 GLY A N 1
ATOM 1687 C CA . GLY A 1 218 ? 14.782 -4.105 0.398 1.00 85.81 218 GLY A CA 1
ATOM 1688 C C . GLY A 1 218 ? 14.522 -5.491 -0.167 1.00 85.81 218 GLY A C 1
ATOM 1689 O O . GLY A 1 218 ? 13.996 -6.349 0.536 1.00 85.81 218 GLY A O 1
ATOM 1690 N N . ILE A 1 219 ? 14.890 -5.691 -1.438 1.00 80.69 219 ILE A N 1
ATOM 1691 C CA . ILE A 1 219 ? 15.154 -7.034 -1.979 1.00 80.69 219 ILE A CA 1
ATOM 1692 C C . ILE A 1 219 ? 16.540 -7.503 -1.516 1.00 80.69 219 ILE A C 1
ATOM 1694 O O . ILE A 1 219 ? 16.687 -8.642 -1.080 1.00 80.69 219 ILE A O 1
ATOM 1698 N N . TYR A 1 220 ? 17.534 -6.610 -1.570 1.00 76.62 220 TYR A N 1
ATOM 1699 C CA . TYR A 1 220 ? 18.939 -6.935 -1.313 1.00 76.62 220 TYR A CA 1
ATOM 1700 C C . TYR A 1 220 ? 19.430 -6.496 0.075 1.00 76.62 220 TYR A C 1
ATOM 1702 O O . TYR A 1 220 ? 20.278 -7.172 0.655 1.00 76.62 220 TYR A O 1
ATOM 1710 N N . ASP A 1 221 ? 18.897 -5.389 0.607 1.00 74.75 221 ASP A N 1
ATOM 1711 C CA . ASP A 1 221 ? 19.276 -4.823 1.909 1.00 74.75 221 ASP A CA 1
ATOM 1712 C C . ASP A 1 221 ? 18.038 -4.376 2.707 1.00 74.75 221 ASP A C 1
ATOM 1714 O O . ASP A 1 221 ? 17.237 -3.569 2.236 1.00 74.75 221 ASP A O 1
ATOM 1718 N N . ASP A 1 222 ? 17.844 -4.904 3.915 1.00 76.75 222 ASP A N 1
ATOM 1719 C CA . ASP A 1 222 ? 16.659 -4.621 4.731 1.00 76.75 222 ASP A CA 1
ATOM 1720 C C . ASP A 1 222 ? 16.799 -3.379 5.629 1.00 76.75 222 ASP A C 1
ATOM 1722 O O . ASP A 1 222 ? 15.865 -3.038 6.367 1.00 76.75 222 ASP A O 1
ATOM 1726 N N . ASP A 1 223 ? 17.925 -2.664 5.546 1.00 87.06 223 ASP A N 1
ATOM 1727 C CA . ASP A 1 223 ? 18.226 -1.508 6.390 1.00 87.06 223 ASP A CA 1
ATOM 1728 C C . ASP A 1 223 ? 17.768 -0.147 5.816 1.00 87.06 223 ASP A C 1
ATOM 1730 O O . ASP A 1 223 ? 17.924 0.896 6.471 1.00 87.06 223 ASP A O 1
ATOM 1734 N N . THR A 1 224 ? 17.131 -0.139 4.637 1.00 92.12 224 THR A N 1
ATOM 1735 C CA . THR A 1 224 ? 16.638 1.079 3.980 1.00 92.12 224 THR A CA 1
ATOM 1736 C C . THR A 1 224 ? 15.618 1.821 4.851 1.00 92.12 224 THR A C 1
ATOM 1738 O O . THR A 1 224 ? 14.521 1.347 5.145 1.00 92.12 224 THR A O 1
ATOM 1741 N N . THR A 1 225 ? 15.945 3.061 5.230 1.00 89.88 225 THR A N 1
ATOM 1742 C CA . THR A 1 225 ? 15.096 3.910 6.094 1.00 89.88 225 THR A CA 1
ATOM 1743 C C . THR A 1 225 ? 14.567 5.164 5.406 1.00 89.88 225 THR A C 1
ATOM 1745 O O . THR A 1 225 ? 13.656 5.825 5.926 1.00 89.88 225 THR A O 1
ATOM 1748 N N . LYS A 1 226 ? 15.132 5.535 4.254 1.00 94.94 226 LYS A N 1
ATOM 1749 C CA . LYS A 1 226 ? 14.778 6.751 3.520 1.00 94.94 226 LYS A CA 1
ATOM 1750 C C . LYS A 1 226 ? 14.718 6.478 2.021 1.00 94.94 226 LYS A C 1
ATOM 1752 O O . LYS A 1 226 ? 15.336 5.543 1.531 1.00 94.94 226 LYS A O 1
ATOM 1757 N N . LEU A 1 227 ? 13.999 7.340 1.314 1.00 97.50 227 LEU A N 1
ATOM 1758 C CA . LEU A 1 227 ? 14.094 7.491 -0.132 1.00 97.50 227 LEU A CA 1
ATOM 1759 C C . LEU A 1 227 ? 14.712 8.847 -0.434 1.00 97.50 227 LEU A C 1
ATOM 1761 O O . LEU A 1 227 ? 14.256 9.853 0.111 1.00 97.50 227 LEU A O 1
ATOM 1765 N N . ASP A 1 228 ? 15.710 8.883 -1.298 1.00 98.12 228 ASP A N 1
ATOM 1766 C CA . ASP A 1 228 ? 16.260 10.115 -1.841 1.00 98.12 228 ASP A CA 1
ATOM 1767 C C . ASP A 1 228 ? 15.792 10.289 -3.278 1.00 98.12 228 ASP A C 1
ATOM 1769 O O . ASP A 1 228 ? 15.949 9.387 -4.097 1.00 98.12 228 ASP A O 1
ATOM 1773 N N . VAL A 1 229 ? 15.147 11.418 -3.551 1.00 98.25 229 VAL A N 1
ATOM 1774 C CA . VAL A 1 229 ? 14.613 11.758 -4.868 1.00 98.25 229 VAL A CA 1
ATOM 1775 C C . VAL A 1 229 ? 15.491 12.833 -5.481 1.00 98.25 229 VAL A C 1
ATOM 1777 O O . VAL A 1 229 ? 15.654 13.896 -4.883 1.00 98.25 229 VAL A O 1
ATOM 1780 N N . GLU A 1 230 ? 15.969 12.594 -6.696 1.00 97.62 230 GLU A N 1
ATOM 1781 C CA . GLU A 1 230 ? 16.581 13.593 -7.567 1.00 97.62 230 GLU A CA 1
ATOM 1782 C C . GLU A 1 230 ? 15.657 13.824 -8.766 1.00 97.62 230 GLU A C 1
ATOM 1784 O O . GLU A 1 230 ? 15.279 12.885 -9.467 1.00 97.62 230 GLU A O 1
ATOM 1789 N N . ALA A 1 231 ? 15.229 15.070 -8.951 1.00 96.94 231 ALA A N 1
ATOM 1790 C CA . ALA A 1 231 ? 14.273 15.466 -9.979 1.00 96.94 231 ALA A CA 1
ATOM 1791 C C . ALA A 1 231 ? 14.422 16.957 -10.296 1.00 96.94 231 ALA A C 1
ATOM 1793 O O . ALA A 1 231 ? 14.812 17.732 -9.421 1.00 96.94 231 ALA A O 1
ATOM 1794 N N . ASP A 1 232 ? 14.047 17.380 -11.504 1.00 95.69 232 ASP A N 1
ATOM 1795 C CA . ASP A 1 232 ? 13.900 18.794 -11.886 1.00 95.69 232 ASP A CA 1
ATOM 1796 C C . ASP A 1 232 ? 12.440 19.276 -11.810 1.00 95.69 232 ASP A C 1
ATOM 1798 O O . ASP A 1 232 ? 12.177 20.467 -11.635 1.00 95.69 232 ASP A O 1
ATOM 1802 N N . GLY A 1 233 ? 11.482 18.352 -11.905 1.00 94.75 233 GLY A N 1
ATOM 1803 C CA . GLY A 1 233 ? 10.054 18.634 -11.978 1.00 94.75 233 GLY A CA 1
ATOM 1804 C C . GLY A 1 233 ? 9.240 18.164 -10.774 1.00 94.75 233 GLY A C 1
ATOM 1805 O O . GLY A 1 233 ? 9.762 17.771 -9.727 1.00 94.75 233 GLY A O 1
ATOM 1806 N N . HIS A 1 234 ? 7.912 18.227 -10.919 1.00 97.50 234 HIS A N 1
ATOM 1807 C CA . HIS A 1 234 ? 6.981 17.720 -9.906 1.00 97.50 234 HIS A CA 1
ATOM 1808 C C . HIS A 1 234 ? 6.921 16.194 -9.961 1.00 97.50 234 HIS A C 1
ATOM 1810 O O . HIS A 1 234 ? 6.703 15.616 -11.027 1.00 97.50 234 HIS A O 1
ATOM 1816 N N . TRP A 1 235 ? 6.980 15.540 -8.807 1.00 98.19 235 TRP A N 1
ATOM 1817 C CA . TRP A 1 235 ? 6.898 14.090 -8.692 1.00 98.19 235 TRP A CA 1
ATOM 1818 C C . TRP A 1 235 ? 5.898 13.631 -7.628 1.00 98.19 235 TRP A C 1
ATOM 1820 O O . TRP A 1 235 ? 5.527 14.360 -6.703 1.00 98.19 235 TRP A O 1
ATOM 1830 N N . THR A 1 236 ? 5.454 12.382 -7.768 1.00 97.88 236 THR A N 1
ATOM 1831 C CA . THR A 1 236 ? 4.728 11.647 -6.725 1.00 97.88 236 THR A CA 1
ATOM 1832 C C . THR A 1 236 ? 5.344 10.271 -6.544 1.00 97.88 236 THR A C 1
ATOM 1834 O O . THR A 1 236 ? 5.788 9.679 -7.524 1.00 97.88 236 THR A O 1
ATOM 1837 N N . LEU A 1 237 ? 5.361 9.773 -5.308 1.00 97.69 237 LEU A N 1
ATOM 1838 C CA . LEU A 1 237 ? 5.742 8.404 -4.970 1.00 97.69 237 LEU A CA 1
ATOM 1839 C C . LEU A 1 237 ? 4.606 7.733 -4.205 1.00 97.69 237 LEU A C 1
ATOM 1841 O O . LEU A 1 237 ? 4.077 8.301 -3.249 1.00 97.69 237 LEU A O 1
ATOM 1845 N N . VAL A 1 238 ? 4.265 6.506 -4.580 1.00 94.81 238 VAL A N 1
ATOM 1846 C CA . VAL A 1 238 ? 3.348 5.633 -3.846 1.00 94.81 238 VAL A CA 1
ATOM 1847 C C . VAL A 1 238 ? 4.138 4.428 -3.366 1.00 94.81 238 VAL A C 1
ATOM 1849 O O . VAL A 1 238 ? 4.603 3.632 -4.173 1.00 94.81 238 VAL A O 1
ATOM 1852 N N . VAL A 1 239 ? 4.269 4.293 -2.050 1.00 92.88 239 VAL A N 1
ATOM 1853 C CA . VAL A 1 239 ? 4.998 3.200 -1.405 1.00 92.88 239 VAL A CA 1
ATOM 1854 C C . VAL A 1 239 ? 4.000 2.136 -0.970 1.00 92.88 239 VAL A C 1
ATOM 1856 O O . VAL A 1 239 ? 3.085 2.422 -0.193 1.00 92.88 239 VAL A O 1
ATOM 1859 N N . LYS A 1 240 ? 4.176 0.915 -1.461 1.00 90.50 240 LYS A N 1
ATOM 1860 C CA . LYS A 1 240 ? 3.356 -0.271 -1.179 1.00 90.50 240 LYS A CA 1
ATOM 1861 C C . LYS A 1 240 ? 4.250 -1.406 -0.664 1.00 90.50 240 LYS A C 1
ATOM 1863 O O . LYS A 1 240 ? 5.460 -1.309 -0.838 1.00 90.50 240 LYS A O 1
ATOM 1868 N N . PRO A 1 241 ? 3.717 -2.472 -0.050 1.00 86.38 241 PRO A N 1
ATOM 1869 C CA . PRO A 1 241 ? 4.490 -3.698 0.126 1.00 86.38 241 PRO A CA 1
ATOM 1870 C C . PRO A 1 241 ? 4.796 -4.335 -1.228 1.00 86.38 241 PRO A C 1
ATOM 1872 O O . PRO A 1 241 ? 4.008 -4.219 -2.170 1.00 86.38 241 PRO A O 1
ATOM 1875 N N . LEU A 1 242 ? 5.905 -5.062 -1.300 1.00 87.94 242 LEU A N 1
ATOM 1876 C CA . LEU A 1 242 ? 6.350 -5.774 -2.493 1.00 87.94 242 LEU A CA 1
ATOM 1877 C C . LEU A 1 242 ? 5.324 -6.814 -2.958 1.00 87.94 242 LEU A C 1
ATOM 1879 O O . LEU A 1 242 ? 5.170 -7.047 -4.151 1.00 87.94 242 LEU A O 1
ATOM 1883 N N . SER A 1 243 ? 4.533 -7.375 -2.041 1.00 83.19 243 SER A N 1
ATOM 1884 C CA . SER A 1 243 ? 3.415 -8.276 -2.364 1.00 83.19 243 SER A CA 1
ATOM 1885 C C . SER A 1 243 ? 2.309 -7.636 -3.215 1.00 83.19 243 SER A C 1
ATOM 1887 O O . SER A 1 243 ? 1.488 -8.355 -3.779 1.00 83.19 243 SER A O 1
ATOM 1889 N N . ALA A 1 244 ? 2.274 -6.304 -3.328 1.00 87.75 244 ALA A N 1
ATOM 1890 C CA . ALA A 1 244 ? 1.349 -5.584 -4.201 1.00 87.75 244 ALA A CA 1
ATOM 1891 C C . ALA A 1 244 ? 1.877 -5.393 -5.637 1.00 87.75 244 ALA A C 1
ATOM 1893 O O . ALA A 1 244 ? 1.163 -4.811 -6.461 1.00 87.75 244 ALA A O 1
ATOM 1894 N N . ALA A 1 245 ? 3.105 -5.831 -5.931 1.00 90.25 245 ALA A N 1
ATOM 1895 C CA . ALA A 1 245 ? 3.659 -5.811 -7.279 1.00 90.25 245 ALA A CA 1
ATOM 1896 C C . ALA A 1 245 ? 2.840 -6.723 -8.223 1.00 90.25 245 ALA A C 1
ATOM 1898 O O . ALA A 1 245 ? 2.337 -7.767 -7.789 1.00 90.25 245 ALA A O 1
ATOM 1899 N N . PRO A 1 246 ? 2.659 -6.356 -9.507 1.00 92.88 246 PRO A N 1
ATOM 1900 C CA . PRO A 1 246 ? 1.886 -7.162 -10.449 1.00 92.88 246 PRO A CA 1
ATOM 1901 C C . PRO A 1 246 ? 2.445 -8.580 -10.615 1.00 92.88 246 PRO A C 1
ATOM 1903 O O . PRO A 1 246 ? 3.649 -8.804 -10.554 1.00 92.88 246 PRO A O 1
ATOM 1906 N N . THR A 1 247 ? 1.578 -9.559 -10.873 1.00 91.88 247 THR A N 1
ATOM 1907 C CA . THR A 1 247 ? 1.999 -10.945 -11.128 1.00 91.88 247 THR A CA 1
ATOM 1908 C C . THR A 1 247 ? 1.974 -11.250 -12.624 1.00 91.88 247 THR A C 1
ATOM 1910 O O . THR A 1 247 ? 0.923 -11.170 -13.263 1.00 91.88 247 THR A O 1
ATOM 1913 N N . LEU A 1 248 ? 3.116 -11.654 -13.179 1.00 95.88 248 LEU A N 1
ATOM 1914 C CA . LEU A 1 248 ? 3.208 -12.241 -14.510 1.00 95.88 248 LEU A CA 1
ATOM 1915 C C . LEU A 1 248 ? 2.607 -13.651 -14.483 1.00 95.88 248 LEU A C 1
ATOM 1917 O O . LEU A 1 248 ? 3.024 -14.517 -13.712 1.00 95.88 248 LEU A O 1
ATOM 1921 N N . THR A 1 249 ? 1.635 -13.899 -15.356 1.00 92.69 249 THR A N 1
ATOM 1922 C CA . THR A 1 249 ? 0.997 -15.213 -15.500 1.00 92.69 249 THR A CA 1
ATOM 1923 C C . THR A 1 249 ? 1.181 -15.760 -16.913 1.00 92.69 249 THR A C 1
ATOM 1925 O O . THR A 1 249 ? 1.752 -15.111 -17.787 1.00 92.69 249 THR A O 1
ATOM 1928 N N . ALA A 1 250 ? 0.666 -16.964 -17.162 1.00 87.62 250 ALA A N 1
ATOM 1929 C CA . ALA A 1 250 ? 0.725 -17.601 -18.473 1.00 87.62 250 ALA A CA 1
ATOM 1930 C C . ALA A 1 250 ? 0.030 -16.810 -19.599 1.00 87.62 250 ALA A C 1
ATOM 1932 O O . ALA A 1 250 ? 0.348 -17.058 -20.758 1.00 87.62 250 ALA A O 1
ATOM 1933 N N . SER A 1 251 ? -0.901 -15.897 -19.285 1.00 91.88 251 SER A N 1
ATOM 1934 C CA . SER A 1 251 ? -1.539 -15.018 -20.279 1.00 91.88 251 SER A CA 1
ATOM 1935 C C . SER A 1 251 ? -0.658 -13.841 -20.705 1.00 91.88 251 SER A C 1
ATOM 1937 O O . SER A 1 251 ? -1.041 -13.081 -21.593 1.00 91.88 251 SER A O 1
ATOM 1939 N N . GLY A 1 252 ? 0.490 -13.668 -20.050 1.00 94.81 252 GLY A N 1
ATOM 1940 C CA . GLY A 1 252 ? 1.362 -12.526 -20.235 1.00 94.81 252 GLY A CA 1
ATOM 1941 C C . GLY A 1 252 ? 0.897 -11.270 -19.502 1.00 94.81 252 GLY A C 1
ATOM 1942 O O . GLY A 1 252 ? -0.171 -11.232 -18.884 1.00 94.81 252 GLY A O 1
ATOM 1943 N N . LEU A 1 253 ? 1.734 -10.240 -19.572 1.00 96.94 253 LEU A N 1
ATOM 1944 C CA . LEU A 1 253 ? 1.507 -8.920 -18.994 1.00 96.94 253 LEU A CA 1
ATOM 1945 C C . LEU A 1 253 ? 2.031 -7.844 -19.953 1.00 96.94 253 LEU A C 1
ATOM 1947 O O . LEU A 1 253 ? 2.843 -8.112 -20.841 1.00 96.94 253 LEU A O 1
ATOM 1951 N N . SER A 1 254 ? 1.533 -6.621 -19.830 1.00 97.44 254 SER A N 1
ATOM 1952 C CA . SER A 1 254 ? 2.047 -5.469 -20.569 1.00 97.44 254 SER A CA 1
ATOM 1953 C C . SER A 1 254 ? 2.066 -4.255 -19.653 1.00 97.44 254 SER A C 1
ATOM 1955 O O . SER A 1 254 ? 1.217 -4.139 -18.768 1.00 97.44 254 SER A O 1
ATOM 1957 N N . GLY A 1 255 ? 3.026 -3.369 -19.874 1.00 95.38 255 GLY A N 1
ATOM 1958 C CA . GLY A 1 255 ? 3.245 -2.193 -19.045 1.00 95.38 255 GLY A CA 1
ATOM 1959 C C . GLY A 1 255 ? 4.020 -1.118 -19.791 1.00 95.38 255 GLY A C 1
ATOM 1960 O O . GLY A 1 255 ? 4.222 -1.206 -21.002 1.00 95.38 255 GLY A O 1
ATOM 1961 N N . ARG A 1 256 ? 4.406 -0.076 -19.057 1.00 93.44 256 ARG A N 1
ATOM 1962 C CA . ARG A 1 256 ? 5.207 1.043 -19.554 1.00 93.44 256 ARG A CA 1
ATOM 1963 C C . ARG A 1 256 ? 6.117 1.536 -18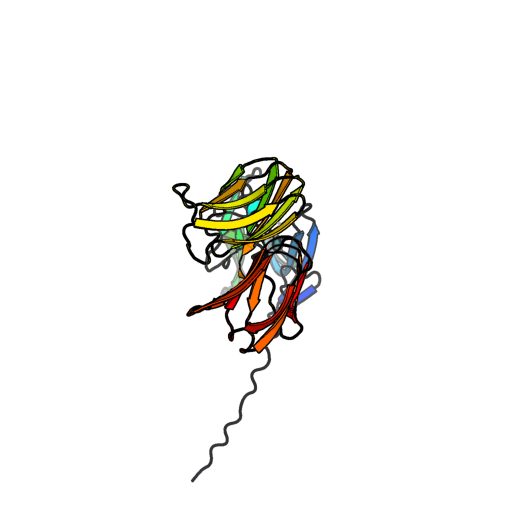.439 1.00 93.44 256 ARG A C 1
ATOM 1965 O O . ARG A 1 256 ? 5.634 1.675 -17.312 1.00 93.44 256 ARG A O 1
ATOM 1972 N N . GLY A 1 257 ? 7.354 1.873 -18.791 1.00 93.19 257 GLY A N 1
ATOM 1973 C CA . GLY A 1 257 ? 8.373 2.274 -17.827 1.00 93.19 257 GLY A CA 1
ATOM 1974 C C . GLY A 1 257 ? 8.946 1.077 -17.066 1.00 93.19 257 GLY A C 1
ATOM 1975 O O . GLY A 1 257 ? 8.473 -0.055 -17.235 1.00 93.19 257 GLY A O 1
ATOM 1976 N N . SER A 1 258 ? 9.917 1.333 -16.194 1.00 95.81 258 SER A N 1
ATOM 1977 C CA . SER A 1 258 ? 10.447 0.319 -15.276 1.00 95.81 258 SER A CA 1
ATOM 1978 C C . SER A 1 258 ? 9.358 -0.256 -14.355 1.00 95.81 258 SER A C 1
ATOM 1980 O O . SER A 1 258 ? 8.410 0.451 -13.991 1.00 95.81 258 SER A O 1
ATOM 1982 N N . ASP A 1 259 ? 9.464 -1.533 -13.984 1.00 96.81 259 ASP A N 1
ATOM 1983 C CA . ASP A 1 259 ? 8.515 -2.198 -13.081 1.00 96.81 259 ASP A CA 1
ATOM 1984 C C . ASP A 1 259 ? 9.135 -3.415 -12.373 1.00 96.81 259 ASP A C 1
ATOM 1986 O O . ASP A 1 259 ? 10.183 -3.929 -12.767 1.00 96.81 259 ASP A O 1
ATOM 1990 N N . ILE A 1 260 ? 8.435 -3.911 -11.353 1.00 96.56 260 ILE A N 1
ATOM 1991 C CA . ILE A 1 260 ? 8.774 -5.125 -10.604 1.00 96.56 260 ILE A CA 1
ATOM 1992 C C . ILE A 1 260 ? 7.601 -6.084 -10.706 1.00 96.56 260 ILE A C 1
ATOM 1994 O O . ILE A 1 260 ? 6.474 -5.704 -10.390 1.00 96.56 260 ILE A O 1
ATOM 1998 N N . LEU A 1 261 ? 7.844 -7.328 -11.115 1.00 96.94 261 LEU A N 1
ATOM 1999 C CA . LEU A 1 261 ? 6.793 -8.333 -11.268 1.00 96.94 261 LEU A CA 1
ATOM 2000 C C . LEU A 1 261 ? 7.080 -9.576 -10.432 1.00 96.94 261 LEU A C 1
ATOM 2002 O O . LEU A 1 261 ? 8.209 -10.047 -10.362 1.00 96.94 261 LEU A O 1
ATOM 2006 N N . TRP A 1 262 ? 6.030 -10.188 -9.898 1.00 93.94 262 TRP A N 1
ATOM 2007 C CA . TRP A 1 262 ? 6.098 -11.544 -9.364 1.00 93.94 262 TRP A CA 1
ATOM 2008 C C . TRP A 1 262 ? 5.892 -12.582 -10.461 1.00 93.94 262 TRP A C 1
ATOM 2010 O O . TRP A 1 262 ? 5.003 -12.442 -11.301 1.00 93.94 262 TRP A O 1
ATOM 2020 N N . TYR A 1 263 ? 6.638 -13.681 -10.401 1.00 93.94 263 TYR A N 1
ATOM 2021 C CA . TYR A 1 263 ? 6.393 -14.866 -11.211 1.00 93.94 263 TYR A CA 1
ATOM 2022 C C . TYR A 1 263 ? 6.363 -16.120 -10.332 1.00 93.94 263 TYR A C 1
ATOM 2024 O O . TYR A 1 263 ? 7.329 -16.445 -9.648 1.00 93.94 263 TYR A O 1
ATOM 2032 N N . TYR A 1 264 ? 5.239 -16.838 -10.361 1.00 90.25 264 TYR A N 1
ATOM 2033 C CA . TYR A 1 264 ? 5.022 -18.084 -9.605 1.00 90.25 264 TYR A CA 1
ATOM 2034 C C . TYR A 1 264 ? 4.814 -19.302 -10.518 1.00 90.25 264 TYR A C 1
ATOM 2036 O O . TYR A 1 264 ? 4.455 -20.382 -10.053 1.00 90.25 264 TYR A O 1
ATOM 2044 N N . GLY A 1 265 ? 4.958 -19.122 -11.833 1.00 87.62 265 GLY A N 1
ATOM 2045 C CA . GLY A 1 265 ? 4.714 -20.175 -12.815 1.00 87.62 265 GLY A CA 1
ATOM 2046 C C . GLY A 1 265 ? 5.884 -21.158 -12.962 1.00 87.62 265 GLY A C 1
ATOM 2047 O O . GLY A 1 265 ? 6.966 -20.933 -12.420 1.00 87.62 265 GLY A O 1
ATOM 2048 N N . PRO A 1 266 ? 5.698 -22.247 -13.729 1.00 94.56 266 PRO A N 1
ATOM 2049 C CA . PRO A 1 266 ? 6.772 -23.190 -14.047 1.00 94.56 266 PRO A CA 1
ATOM 2050 C C . PRO A 1 266 ? 7.817 -22.567 -14.986 1.00 94.56 266 PRO A C 1
ATOM 2052 O O . PRO A 1 266 ? 7.554 -21.552 -15.628 1.00 94.56 266 PRO A O 1
ATOM 2055 N N . ALA A 1 267 ? 8.984 -23.194 -15.135 1.00 96.94 267 ALA A N 1
ATOM 2056 C CA . ALA A 1 267 ? 9.973 -22.758 -16.122 1.00 96.94 267 ALA A CA 1
ATOM 2057 C C . ALA A 1 267 ? 9.373 -22.791 -17.540 1.00 96.94 267 ALA A C 1
ATOM 2059 O O . ALA A 1 267 ? 8.762 -23.788 -17.938 1.00 96.94 267 ALA A O 1
ATOM 2060 N N . ARG A 1 268 ? 9.518 -21.697 -18.294 1.00 96.56 268 ARG A N 1
ATOM 2061 C CA . ARG A 1 268 ? 8.997 -21.564 -19.665 1.00 96.56 268 ARG A CA 1
ATOM 2062 C C . ARG A 1 268 ? 9.649 -20.402 -20.397 1.00 96.56 268 ARG A C 1
ATOM 2064 O O . ARG A 1 268 ? 10.225 -19.518 -19.776 1.00 96.56 268 ARG A O 1
ATOM 2071 N N . SER A 1 269 ? 9.484 -20.358 -21.711 1.00 97.75 269 SER A N 1
ATOM 2072 C CA . SER A 1 269 ? 9.858 -19.180 -22.490 1.00 97.75 269 SER A CA 1
ATOM 2073 C C . SER A 1 269 ? 8.699 -18.191 -22.592 1.00 97.75 269 SER A C 1
ATOM 2075 O O . SER A 1 269 ? 7.541 -18.594 -22.739 1.00 97.75 269 SER A O 1
ATOM 2077 N N . PHE A 1 270 ? 9.040 -16.906 -22.549 1.00 98.38 270 PHE A N 1
ATOM 2078 C CA . PHE A 1 270 ? 8.163 -15.793 -22.902 1.00 98.38 270 PHE A CA 1
ATOM 2079 C C . PHE A 1 270 ? 8.788 -15.005 -24.050 1.00 98.38 270 PHE A C 1
ATOM 2081 O O . PHE A 1 270 ? 10.010 -14.949 -24.184 1.00 98.38 270 PHE A O 1
ATOM 2088 N N . THR A 1 271 ? 7.957 -14.400 -24.886 1.00 98.50 271 THR A N 1
ATOM 2089 C CA . THR A 1 271 ? 8.339 -13.373 -25.853 1.00 98.50 271 THR A CA 1
ATOM 2090 C C . THR A 1 271 ? 8.259 -12.022 -25.172 1.00 98.50 271 THR A C 1
ATOM 2092 O O . THR A 1 271 ? 7.205 -11.646 -24.660 1.00 98.50 271 THR A O 1
ATOM 2095 N N . LEU A 1 272 ? 9.378 -11.307 -25.160 1.00 98.62 272 LEU A N 1
ATOM 2096 C CA . LEU A 1 272 ? 9.489 -9.987 -24.569 1.00 98.62 272 LEU A CA 1
ATOM 2097 C C . LEU A 1 272 ? 9.551 -8.968 -25.694 1.00 98.62 272 LEU A C 1
ATOM 2099 O O . LEU A 1 272 ? 10.268 -9.175 -26.675 1.00 98.62 272 LEU A O 1
ATOM 2103 N N . THR A 1 273 ? 8.810 -7.877 -25.546 1.00 98.56 273 THR A N 1
ATOM 2104 C CA . THR A 1 273 ? 8.829 -6.756 -26.483 1.00 98.56 273 THR A CA 1
ATOM 2105 C C . THR A 1 273 ? 9.060 -5.447 -25.757 1.00 98.56 273 THR A C 1
ATOM 2107 O O . THR A 1 273 ? 8.551 -5.282 -24.651 1.00 98.56 273 THR A O 1
ATOM 2110 N N . HIS A 1 274 ? 9.723 -4.509 -26.421 1.00 98.31 274 HIS A N 1
ATOM 2111 C CA . HIS A 1 274 ? 9.889 -3.126 -25.985 1.00 98.31 274 HIS A CA 1
ATOM 2112 C C . HIS A 1 274 ? 9.844 -2.199 -27.203 1.00 98.31 274 HIS A C 1
ATOM 2114 O O . HIS A 1 274 ? 10.344 -2.582 -28.263 1.00 98.31 274 HIS A O 1
ATOM 2120 N N . ASP A 1 275 ? 9.239 -1.019 -27.070 1.00 97.44 275 ASP A N 1
ATOM 2121 C CA . ASP A 1 275 ? 9.145 -0.012 -28.141 1.00 97.44 275 ASP A CA 1
ATOM 2122 C C . ASP A 1 275 ? 9.821 1.332 -27.807 1.00 97.44 275 ASP A C 1
ATOM 2124 O O . ASP A 1 275 ? 9.683 2.280 -28.579 1.00 97.44 275 ASP A O 1
ATOM 2128 N N . GLY A 1 276 ? 10.542 1.416 -26.684 1.00 94.12 276 GLY A N 1
ATOM 2129 C CA . GLY A 1 276 ? 11.301 2.604 -26.291 1.00 94.12 276 GLY A CA 1
ATOM 2130 C C . GLY A 1 276 ? 12.644 2.734 -27.009 1.00 94.12 276 GLY A C 1
ATOM 2131 O O . GLY A 1 276 ? 12.989 1.929 -27.878 1.00 94.12 276 GLY A O 1
ATOM 2132 N N . GLU A 1 277 ? 13.407 3.761 -26.640 1.00 94.25 277 GLU A N 1
ATOM 2133 C CA . GLU A 1 277 ? 14.660 4.141 -27.309 1.00 94.25 277 GLU A CA 1
ATOM 2134 C C . GLU A 1 277 ? 15.895 3.937 -26.417 1.00 94.25 277 GLU A C 1
ATOM 2136 O O . GLU A 1 277 ? 17.021 3.915 -26.917 1.00 94.25 277 GLU A O 1
ATOM 2141 N N . SER A 1 278 ? 15.693 3.737 -25.112 1.00 91.56 278 SER A N 1
ATOM 2142 C CA . SER A 1 278 ? 16.755 3.603 -24.110 1.00 91.56 278 SER A CA 1
ATOM 2143 C C . SER A 1 278 ? 16.981 2.141 -23.704 1.00 91.56 278 SER A C 1
ATOM 2145 O O . SER A 1 278 ? 16.531 1.212 -24.375 1.00 91.56 278 SER A O 1
ATOM 2147 N N . ASN A 1 279 ? 17.726 1.920 -22.617 1.00 91.81 279 ASN A N 1
ATOM 2148 C CA . ASN A 1 279 ? 17.984 0.582 -22.090 1.00 91.81 279 ASN A CA 1
ATOM 2149 C C . ASN A 1 279 ? 16.676 -0.163 -21.784 1.00 91.81 279 ASN A C 1
ATOM 2151 O O . ASN A 1 279 ? 15.870 0.284 -20.969 1.00 91.81 279 ASN A O 1
ATOM 2155 N N . PHE A 1 280 ? 16.533 -1.341 -22.384 1.00 96.69 280 PHE A N 1
ATOM 2156 C CA . PHE A 1 280 ? 15.582 -2.365 -21.996 1.00 96.69 280 PHE A CA 1
ATOM 2157 C C . PHE A 1 280 ? 16.342 -3.499 -21.314 1.00 96.69 280 PHE A C 1
ATOM 2159 O O . PHE A 1 280 ? 16.983 -4.330 -21.970 1.00 96.69 280 PHE A O 1
ATOM 2166 N N . ILE A 1 281 ? 16.300 -3.510 -19.984 1.00 97.19 281 ILE A N 1
ATOM 2167 C CA . ILE A 1 281 ? 16.968 -4.519 -19.162 1.00 97.19 281 ILE A CA 1
ATOM 2168 C C . ILE A 1 281 ? 15.899 -5.315 -18.438 1.00 97.19 281 ILE A C 1
ATOM 2170 O O . ILE A 1 281 ? 14.995 -4.751 -17.828 1.00 97.19 281 ILE A O 1
ATOM 2174 N N . VAL A 1 282 ? 16.003 -6.636 -18.513 1.00 98.06 282 VAL A N 1
ATOM 2175 C CA . VAL A 1 282 ? 15.114 -7.538 -17.785 1.00 98.06 282 VAL A CA 1
ATOM 2176 C C . VAL A 1 282 ? 15.964 -8.573 -17.085 1.00 98.06 282 VAL A C 1
ATOM 2178 O O . VAL A 1 282 ? 16.726 -9.282 -17.745 1.00 98.06 282 VAL A O 1
ATOM 2181 N N . SER A 1 283 ? 15.813 -8.690 -15.773 1.00 97.19 283 SER A N 1
ATOM 2182 C CA . SER A 1 283 ? 16.406 -9.759 -14.976 1.00 97.19 283 SER A CA 1
ATOM 2183 C C . SER A 1 283 ? 15.334 -10.545 -14.239 1.00 97.19 283 SER A C 1
ATOM 2185 O O . SER A 1 283 ? 14.255 -10.042 -13.939 1.00 97.19 283 SER A O 1
ATOM 2187 N N . GLN A 1 284 ? 15.631 -11.812 -13.980 1.00 97.38 284 GLN A N 1
ATOM 2188 C CA . GLN A 1 284 ? 14.848 -12.677 -13.116 1.00 97.38 284 GLN A CA 1
ATOM 2189 C C . GLN A 1 284 ? 15.711 -13.091 -11.932 1.00 97.38 284 GLN A C 1
ATOM 2191 O O . GLN A 1 284 ? 16.816 -13.597 -12.123 1.00 97.38 284 GLN A O 1
ATOM 2196 N N . GLU A 1 285 ? 15.168 -12.943 -10.733 1.00 93.81 285 GLU A N 1
ATOM 2197 C CA . GLU A 1 285 ? 15.811 -13.330 -9.487 1.00 93.81 285 GLU A CA 1
ATOM 2198 C C . GLU A 1 285 ? 14.939 -14.327 -8.721 1.00 93.81 285 GLU A C 1
ATOM 2200 O O . GLU A 1 285 ? 13.737 -14.134 -8.534 1.00 93.81 285 GLU A O 1
ATOM 2205 N N . THR A 1 286 ? 15.550 -15.423 -8.293 1.00 90.94 286 THR A N 1
ATOM 2206 C CA . THR A 1 286 ? 14.970 -16.420 -7.387 1.00 90.94 286 THR A CA 1
ATOM 2207 C C . THR A 1 286 ? 15.739 -16.389 -6.068 1.00 90.94 286 THR A C 1
ATOM 2209 O O . THR A 1 286 ? 16.761 -15.722 -5.959 1.00 90.94 286 THR A O 1
ATOM 2212 N N . ALA A 1 287 ? 15.319 -17.180 -5.080 1.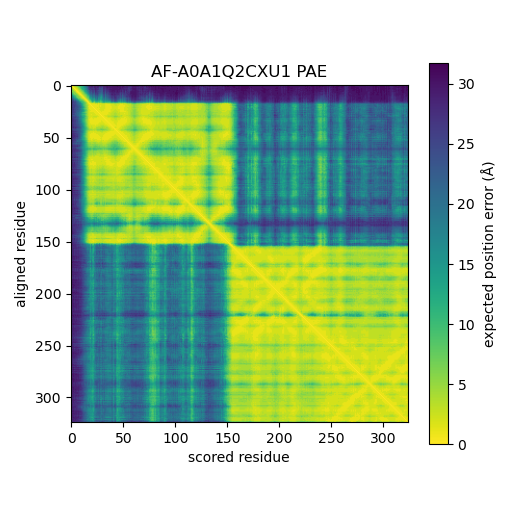00 84.25 287 ALA A N 1
ATOM 2213 C CA . ALA A 1 287 ? 16.090 -17.327 -3.844 1.00 84.25 287 ALA A CA 1
ATOM 2214 C C . ALA A 1 287 ? 17.509 -17.914 -4.046 1.00 84.25 287 ALA A C 1
ATOM 2216 O O . ALA A 1 287 ? 18.331 -17.821 -3.139 1.00 84.25 287 ALA A O 1
ATOM 2217 N N . GLU A 1 288 ? 17.788 -18.551 -5.191 1.00 87.75 288 GLU A N 1
ATOM 2218 C CA . GLU A 1 288 ? 19.030 -19.306 -5.430 1.00 87.75 288 GLU A CA 1
ATOM 2219 C C . GLU A 1 288 ? 19.830 -18.832 -6.655 1.00 87.75 288 GLU A C 1
ATOM 2221 O O . GLU A 1 288 ? 21.003 -19.175 -6.785 1.00 87.75 288 GLU A O 1
ATOM 2226 N N . ASP A 1 289 ? 19.213 -18.081 -7.568 1.00 91.75 289 ASP A N 1
ATOM 2227 C CA . ASP A 1 289 ? 19.773 -17.770 -8.887 1.00 91.75 289 ASP A CA 1
ATOM 2228 C C . ASP A 1 289 ? 19.353 -16.375 -9.362 1.00 91.75 289 ASP A C 1
ATOM 2230 O O . ASP A 1 289 ? 18.210 -15.956 -9.154 1.00 91.75 289 ASP A O 1
ATOM 2234 N N . TYR A 1 290 ? 20.268 -15.713 -10.069 1.00 93.62 290 TYR A N 1
ATOM 2235 C CA . TYR A 1 290 ? 20.066 -14.438 -10.748 1.00 93.62 290 TYR A CA 1
ATOM 2236 C C . TYR A 1 290 ? 20.345 -14.609 -12.241 1.00 93.62 290 TYR A C 1
ATOM 2238 O O . TYR A 1 290 ? 21.401 -15.094 -12.655 1.00 93.62 290 TYR A O 1
ATOM 2246 N N . ARG A 1 291 ? 19.418 -14.141 -13.077 1.00 94.88 291 ARG A N 1
ATOM 2247 C CA . ARG A 1 291 ? 19.528 -14.239 -14.531 1.00 94.88 291 ARG A CA 1
ATOM 2248 C C . ARG A 1 291 ? 19.212 -12.918 -15.212 1.00 94.88 291 ARG A C 1
ATOM 2250 O O . ARG A 1 291 ? 18.062 -12.497 -15.246 1.00 94.88 291 ARG A O 1
ATOM 2257 N N . GLY A 1 292 ? 20.206 -12.341 -15.885 1.00 96.94 292 GLY A N 1
ATOM 2258 C CA . GLY A 1 292 ? 19.977 -11.317 -16.906 1.00 96.94 292 GLY A CA 1
ATOM 2259 C C . GLY A 1 292 ? 19.348 -11.940 -18.156 1.00 96.94 292 GLY A C 1
ATOM 2260 O O . GLY A 1 292 ? 19.952 -12.797 -18.801 1.00 96.94 292 GLY A O 1
ATOM 2261 N N . LEU A 1 293 ? 18.123 -11.541 -18.489 1.00 97.69 293 LEU A N 1
ATOM 2262 C CA . LEU A 1 293 ? 17.360 -12.046 -19.636 1.00 97.69 293 LEU A CA 1
ATOM 2263 C C . LEU A 1 293 ? 17.517 -11.140 -20.861 1.00 97.69 293 LEU A C 1
ATOM 2265 O O . LEU A 1 293 ? 17.625 -11.632 -21.989 1.00 97.69 293 LEU A O 1
ATOM 2269 N N . VAL A 1 294 ? 17.522 -9.826 -20.649 1.00 98.25 294 VAL A N 1
ATOM 2270 C CA . VAL A 1 294 ? 17.667 -8.813 -21.701 1.00 98.25 294 VAL A CA 1
ATOM 2271 C C . VAL A 1 294 ? 18.570 -7.693 -21.197 1.00 98.25 294 VAL A C 1
ATOM 2273 O O . VAL A 1 294 ? 18.481 -7.322 -20.031 1.00 98.25 294 VAL A O 1
ATOM 2276 N N . ASN A 1 295 ? 19.441 -7.187 -22.069 1.00 97.44 295 ASN A N 1
ATOM 2277 C CA . ASN A 1 295 ? 20.224 -5.973 -21.861 1.00 97.44 295 ASN A CA 1
ATOM 2278 C C . ASN A 1 295 ? 20.526 -5.374 -23.239 1.00 97.44 295 ASN A C 1
ATOM 2280 O O . ASN A 1 295 ? 21.545 -5.690 -23.848 1.00 97.44 295 ASN A O 1
ATOM 2284 N N . GLU A 1 296 ? 19.572 -4.612 -23.763 1.00 97.56 296 GLU A N 1
ATOM 2285 C CA . GLU A 1 296 ? 19.622 -4.033 -25.108 1.00 97.56 296 GLU A CA 1
ATOM 2286 C C . GLU A 1 296 ? 19.212 -2.561 -25.058 1.00 97.56 296 GLU A C 1
ATOM 2288 O O . GLU A 1 296 ? 18.565 -2.128 -24.107 1.00 97.56 296 GLU A O 1
ATOM 2293 N N . ILE A 1 297 ? 19.553 -1.797 -26.094 1.00 96.44 297 ILE A N 1
ATOM 2294 C CA . ILE A 1 297 ? 19.116 -0.404 -26.250 1.00 96.44 297 ILE A CA 1
ATOM 2295 C C . ILE A 1 297 ? 18.052 -0.337 -27.345 1.00 96.44 297 ILE A C 1
ATOM 2297 O O . ILE A 1 297 ? 18.266 -0.823 -28.457 1.00 96.44 297 ILE A O 1
ATOM 2301 N N . GLY A 1 298 ? 16.933 0.314 -27.042 1.00 95.50 298 GLY A N 1
ATOM 2302 C CA . GLY A 1 298 ? 15.866 0.607 -27.985 1.00 95.50 298 GLY A CA 1
ATOM 2303 C C . GLY A 1 298 ? 14.819 -0.498 -28.124 1.00 95.50 298 GLY A C 1
ATOM 2304 O O . GLY A 1 298 ? 14.542 -1.262 -27.190 1.00 95.50 298 GLY A O 1
ATOM 2305 N N . ALA A 1 299 ? 14.198 -0.560 -29.304 1.00 97.50 299 ALA A N 1
ATOM 2306 C CA . ALA A 1 299 ? 13.138 -1.515 -29.589 1.00 97.50 299 ALA A CA 1
ATOM 2307 C C . ALA A 1 299 ? 13.653 -2.961 -29.528 1.00 97.50 299 ALA A C 1
ATOM 2309 O O . ALA A 1 299 ? 14.705 -3.297 -30.071 1.00 97.50 299 ALA A O 1
ATOM 2310 N N . TYR A 1 300 ? 12.867 -3.840 -28.913 1.00 98.31 300 TYR A N 1
ATOM 2311 C CA . TYR A 1 300 ? 13.241 -5.229 -28.678 1.00 98.31 300 TYR A CA 1
ATOM 2312 C C . TYR A 1 300 ? 12.094 -6.179 -29.010 1.00 98.31 300 TYR A C 1
ATOM 2314 O O . TYR A 1 300 ? 10.930 -5.891 -28.729 1.00 98.31 300 TYR A O 1
ATOM 2322 N N . SER A 1 301 ? 12.418 -7.345 -29.572 1.00 98.25 301 SER A N 1
ATOM 2323 C CA . SER A 1 301 ? 11.480 -8.459 -29.709 1.00 98.25 301 SER A CA 1
ATOM 2324 C C . SER A 1 301 ? 12.231 -9.783 -29.805 1.00 98.25 301 SER A C 1
ATOM 2326 O O . SER A 1 301 ? 12.830 -10.095 -30.834 1.00 98.25 301 SER A O 1
ATOM 2328 N N . ALA A 1 302 ? 12.219 -10.574 -28.732 1.00 98.06 302 ALA A N 1
ATOM 2329 C CA . ALA A 1 302 ? 12.751 -11.933 -28.764 1.00 98.06 302 ALA A CA 1
ATOM 2330 C C . ALA A 1 302 ? 12.184 -12.798 -27.637 1.00 98.06 302 ALA A C 1
ATOM 2332 O O . ALA A 1 302 ? 11.626 -12.307 -26.655 1.00 98.06 302 ALA A O 1
ATOM 2333 N N . SER A 1 303 ? 12.362 -14.112 -27.774 1.00 98.12 303 SER A N 1
ATOM 2334 C CA . SER A 1 303 ? 12.001 -15.069 -26.732 1.00 98.12 303 SER A CA 1
ATOM 2335 C C . SER A 1 303 ? 13.155 -15.290 -25.749 1.00 98.12 303 SER A C 1
ATOM 2337 O O . SER A 1 303 ? 14.321 -15.379 -26.158 1.00 98.12 303 SER A O 1
ATOM 2339 N N . ARG A 1 304 ? 12.838 -15.380 -24.451 1.00 98.00 304 ARG A N 1
ATOM 2340 C CA . ARG A 1 304 ? 13.799 -15.655 -23.373 1.00 98.00 304 ARG A CA 1
ATOM 2341 C C . ARG A 1 304 ? 13.291 -16.738 -22.412 1.00 98.00 304 ARG A C 1
ATOM 2343 O O . ARG A 1 304 ? 12.097 -16.751 -22.107 1.00 98.00 304 ARG A O 1
ATOM 2350 N N . PRO A 1 305 ? 14.172 -17.644 -21.939 1.00 97.44 305 PRO A N 1
ATOM 2351 C CA . PRO A 1 305 ? 13.795 -18.731 -21.040 1.00 97.44 305 PRO A CA 1
ATOM 2352 C C . PRO A 1 305 ? 13.777 -18.275 -19.573 1.00 97.44 305 PRO A C 1
ATOM 2354 O O . PRO A 1 305 ? 14.824 -17.985 -18.988 1.00 97.44 305 PRO A O 1
ATOM 2357 N N . PHE A 1 306 ? 12.590 -18.276 -18.970 1.00 97.62 306 PHE A N 1
ATOM 2358 C CA . PHE A 1 306 ? 12.376 -17.979 -17.556 1.00 97.62 306 PHE A CA 1
ATOM 2359 C C . PHE A 1 306 ? 12.513 -19.259 -16.727 1.00 97.62 306 PHE A C 1
ATOM 2361 O O . PHE A 1 306 ? 12.055 -20.338 -17.121 1.00 97.62 306 PHE A O 1
ATOM 2368 N N . LEU A 1 307 ? 13.128 -19.123 -15.556 1.00 97.19 307 LEU A N 1
ATOM 2369 C CA . LEU A 1 307 ? 13.139 -20.125 -14.497 1.00 97.19 307 LEU A CA 1
ATOM 2370 C C . LEU A 1 307 ? 11.744 -20.297 -13.895 1.00 97.19 307 LEU A C 1
ATOM 2372 O O . LEU A 1 307 ? 10.879 -19.432 -14.044 1.00 97.19 307 LEU A O 1
ATOM 2376 N N . ALA A 1 308 ? 11.533 -21.419 -13.205 1.00 94.56 308 ALA A N 1
ATOM 2377 C CA . ALA A 1 308 ? 10.349 -21.593 -12.377 1.00 94.56 308 ALA A CA 1
ATOM 2378 C C . ALA A 1 308 ? 10.381 -20.601 -11.206 1.00 94.56 308 ALA A C 1
ATOM 2380 O O . ALA A 1 308 ? 11.445 -20.323 -10.657 1.00 94.56 308 ALA A O 1
ATOM 2381 N N . GLY A 1 309 ? 9.213 -20.084 -10.838 1.00 93.81 309 GLY A N 1
ATOM 2382 C CA . GLY A 1 309 ? 9.058 -19.284 -9.632 1.00 93.81 309 GLY A CA 1
ATOM 2383 C C . GLY A 1 309 ? 9.030 -20.132 -8.350 1.00 93.81 309 GLY A C 1
ATOM 2384 O O . GLY A 1 309 ? 9.011 -21.364 -8.427 1.00 93.81 309 GLY A O 1
ATOM 2385 N N . PRO A 1 310 ? 8.939 -19.495 -7.168 1.00 93.44 310 PRO A N 1
ATOM 2386 C CA . PRO A 1 310 ? 8.775 -18.053 -6.965 1.00 93.44 310 PRO A CA 1
ATOM 2387 C C . PRO A 1 310 ? 10.005 -17.241 -7.379 1.00 93.44 310 PRO A C 1
ATOM 2389 O O . PRO A 1 310 ? 11.127 -17.573 -7.007 1.00 93.44 310 PRO A O 1
ATOM 2392 N N . SER A 1 311 ? 9.785 -16.179 -8.147 1.00 94.06 311 SER A N 1
ATOM 2393 C CA . SER A 1 311 ? 10.844 -15.276 -8.592 1.00 94.06 311 SER A CA 1
ATOM 2394 C C . SER A 1 311 ? 10.325 -13.852 -8.759 1.00 94.06 311 SER A C 1
ATOM 2396 O O . SER A 1 311 ? 9.135 -13.652 -9.026 1.00 94.06 311 SER A O 1
ATOM 2398 N N . ILE A 1 312 ? 11.229 -12.885 -8.682 1.00 95.06 312 ILE A N 1
ATOM 2399 C CA . ILE A 1 312 ? 10.992 -11.488 -9.033 1.00 95.06 312 ILE A CA 1
ATOM 2400 C C . ILE A 1 312 ? 11.541 -11.244 -10.438 1.00 95.06 312 ILE A C 1
ATOM 2402 O O . ILE A 1 312 ? 12.579 -11.786 -10.810 1.00 95.06 312 ILE A O 1
ATOM 2406 N N . ILE A 1 313 ? 10.814 -10.468 -11.235 1.00 97.50 313 ILE A N 1
ATOM 2407 C CA . ILE A 1 313 ? 11.277 -9.942 -12.515 1.00 97.50 313 ILE A CA 1
ATOM 2408 C C . ILE A 1 313 ? 11.479 -8.445 -12.339 1.00 97.50 313 IL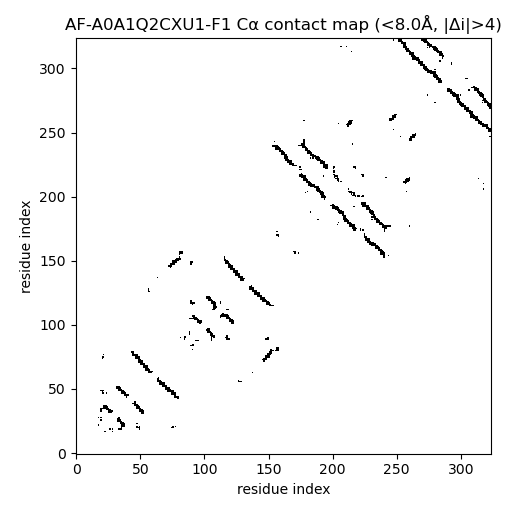E A C 1
ATOM 2410 O O . ILE A 1 313 ? 10.515 -7.728 -12.065 1.00 97.50 313 ILE A O 1
ATOM 2414 N N . GLU A 1 314 ? 12.709 -7.986 -12.511 1.00 96.06 314 GLU A N 1
ATOM 2415 C CA . GLU A 1 314 ? 13.038 -6.565 -12.527 1.00 96.06 314 GLU A CA 1
ATOM 2416 C C . GLU A 1 314 ? 13.119 -6.104 -13.980 1.00 96.06 314 GLU A C 1
ATOM 2418 O O . GLU A 1 314 ? 13.813 -6.716 -14.798 1.00 96.06 314 GLU A O 1
ATOM 2423 N N . LEU A 1 315 ? 12.368 -5.055 -14.313 1.00 95.69 315 LEU A N 1
ATOM 2424 C CA . LEU A 1 315 ? 12.342 -4.458 -15.641 1.00 95.69 315 LEU A CA 1
ATOM 2425 C C . LEU A 1 315 ? 12.784 -3.006 -15.561 1.00 95.69 315 LEU A C 1
ATOM 2427 O O . LEU A 1 315 ? 12.173 -2.216 -14.848 1.00 95.69 315 LEU A O 1
ATOM 2431 N N . MET A 1 316 ? 13.773 -2.654 -16.373 1.00 94.88 316 MET A N 1
ATOM 2432 C CA . MET A 1 316 ? 14.113 -1.279 -16.710 1.00 94.88 316 MET A CA 1
ATOM 2433 C C . MET A 1 316 ? 13.688 -1.016 -18.154 1.00 94.88 316 MET A C 1
ATOM 2435 O O . MET A 1 316 ? 14.065 -1.773 -19.051 1.00 94.88 316 MET A O 1
ATOM 2439 N N . ALA A 1 317 ? 12.883 0.022 -18.372 1.00 94.06 317 ALA A N 1
ATOM 2440 C CA . ALA A 1 317 ? 12.360 0.387 -19.688 1.00 94.06 317 ALA A CA 1
ATOM 2441 C C . ALA A 1 317 ? 11.925 1.857 -19.706 1.00 94.06 317 ALA A C 1
ATOM 2443 O O . ALA A 1 317 ? 11.371 2.324 -18.720 1.00 94.06 317 ALA A O 1
ATOM 2444 N N . ASP A 1 318 ? 12.065 2.551 -20.836 1.00 91.00 318 ASP A N 1
ATOM 2445 C CA . ASP A 1 318 ? 11.531 3.908 -21.051 1.00 91.00 318 ASP A CA 1
ATOM 2446 C C . ASP A 1 318 ? 10.235 3.917 -21.894 1.00 91.00 318 ASP A C 1
ATOM 2448 O O . ASP A 1 318 ? 9.459 4.882 -21.876 1.00 91.00 318 ASP A O 1
ATOM 2452 N N . GLY A 1 319 ? 9.971 2.824 -22.615 1.00 91.38 319 GLY A N 1
ATOM 2453 C CA . GLY A 1 319 ? 8.808 2.633 -23.480 1.00 91.38 319 GLY A CA 1
ATOM 2454 C C . GLY A 1 319 ? 7.746 1.684 -22.924 1.00 91.38 319 GLY A C 1
ATOM 2455 O O . GLY A 1 319 ? 7.719 1.328 -21.740 1.00 91.38 319 GLY A O 1
ATOM 2456 N N . ASN A 1 320 ? 6.826 1.283 -23.800 1.00 96.44 320 ASN A N 1
ATOM 2457 C CA . ASN A 1 320 ? 5.892 0.197 -23.540 1.00 96.44 320 ASN A CA 1
ATOM 2458 C C . ASN A 1 320 ? 6.613 -1.143 -23.683 1.00 96.44 320 ASN A C 1
ATOM 2460 O O . ASN A 1 320 ? 7.462 -1.331 -24.556 1.00 96.44 320 ASN A O 1
ATOM 2464 N N . TRP A 1 321 ? 6.209 -2.113 -22.874 1.00 97.75 321 TRP A N 1
ATOM 2465 C CA . TRP A 1 321 ? 6.714 -3.474 -22.954 1.00 97.75 321 TRP A CA 1
ATOM 2466 C C . TRP A 1 321 ? 5.597 -4.508 -22.836 1.00 97.75 321 TRP A C 1
ATOM 2468 O O . TRP A 1 321 ? 4.511 -4.247 -22.307 1.00 97.75 321 TRP A O 1
ATOM 2478 N N . SER A 1 322 ? 5.862 -5.716 -23.334 1.00 98.38 322 SER A N 1
ATOM 2479 C CA . SER A 1 322 ? 5.003 -6.879 -23.106 1.00 98.38 322 SER A CA 1
ATOM 2480 C C . SER A 1 322 ? 5.818 -8.148 -22.891 1.00 98.38 322 SER A C 1
ATOM 2482 O O . SER A 1 322 ? 6.911 -8.279 -23.432 1.00 98.38 322 SER A O 1
ATOM 2484 N N . ILE A 1 323 ? 5.279 -9.071 -22.095 1.00 98.31 323 ILE A N 1
ATOM 2485 C CA . ILE A 1 323 ? 5.836 -10.402 -21.829 1.00 98.31 323 ILE A CA 1
ATOM 2486 C C . ILE A 1 323 ? 4.711 -11.405 -22.097 1.00 98.31 323 ILE A C 1
ATOM 2488 O O . ILE A 1 323 ? 3.685 -11.318 -21.423 1.00 98.31 323 ILE A O 1
ATOM 2492 N N . ARG A 1 324 ? 4.843 -12.299 -23.088 1.00 95.62 324 ARG A N 1
ATOM 2493 C CA . ARG A 1 324 ? 3.764 -13.212 -23.540 1.00 95.62 324 ARG A CA 1
ATOM 2494 C C . ARG A 1 324 ? 4.232 -14.618 -23.891 1.00 95.62 324 ARG A C 1
ATOM 2496 O O . ARG A 1 324 ? 5.316 -14.745 -24.495 1.00 95.62 324 ARG A O 1
#

pLDDT: mean 89.33, std 13.48, range [30.42, 98.62]

Secondary structure (DSSP, 8-state):
----------PPP------TTTS-EEEEETTEEEEEEEEESSSS-EEEEEEEEEEEEEEETTEEEEEEEEEEEEEEEEEE-GGGGTT-GGGSSEEEE-TTS-EEEEEESSTTT-TTEEEEEEEEEEEEEEEETTEEEEEEEEEEEEEEEEEE-SS-SEEEEEES-EEEEPPTT--SEEEEEEEESSSEEEEEEE-TTS-EEEEEEEEESSEEEEEEESSS-TT--EEEEE-SSEEEEEEEEGGGSPEE-TT-EEEESSEEEEE-SPSEEEEEEE--SSEEEEEEEESS-EEEEEEEES-EEEEEEEPPSSEEEEEE-SSEEEE-

Sequence (324 aa):
MVALSAVAFLAQPANADIDVYITPGKHNVNGRQWNTACERYSSTVTRCRTDIYATQISLKNGRYVSTNGWVFNNLTYKASPRTQWSNNNLGKTAEWTSADGRRWYTQCDTPTTGRNGCRSYIWGTAISAKASSSGTTYVQQEGWQFNNMVRFTNDVYATYSGTGPKTITLPRGATELYVIGTHRGESNFMVHGLDSGNRVTDYVINEIGTTRGAGAVGIYDDDTTKLDVEADGHWTLVVKPLSAAPTLTASGLSGRGSDILWYYGPARSFTLTHDGESNFIVSQETAEDYRGLVNEIGAYSASRPFLAGPSIIELMADGNWSIR

Solvent-accessible surface area (backbone atoms only — not comparable to full-atom values): 17533 Å² total; per-residue (Å²): 139,84,84,82,80,82,79,81,79,79,80,74,80,81,73,81,75,80,57,60,55,76,46,68,47,76,46,79,56,97,94,37,46,36,38,17,50,69,46,78,71,50,101,80,38,44,33,14,44,20,29,33,58,44,79,43,60,44,79,53,95,93,37,84,45,78,47,79,43,79,35,86,55,34,40,25,34,49,64,30,44,55,67,84,24,75,92,36,61,58,57,38,69,41,74,52,67,47,99,86,70,46,42,37,39,19,48,46,57,38,89,90,47,34,79,57,19,18,39,24,28,35,57,46,76,46,60,44,81,41,86,50,100,92,50,77,45,76,46,82,43,76,48,79,38,72,42,37,34,32,33,35,38,75,74,33,59,47,74,51,72,53,61,38,61,48,79,42,78,54,65,90,89,62,58,38,28,28,38,39,40,37,37,54,34,79,44,54,39,34,31,32,26,16,30,89,87,68,46,81,65,30,86,26,42,82,48,67,22,69,42,48,36,24,19,53,38,38,88,90,44,78,61,46,42,28,39,39,34,43,32,74,22,44,36,39,39,41,35,19,36,42,88,70,38,53,71,50,51,93,84,32,48,72,54,53,28,20,34,48,31,37,31,71,48,71,61,45,72,32,38,39,37,33,69,23,73,43,58,34,32,31,34,41,37,42,98,87,50,78,42,83,71,42,82,46,70,21,64,43,76,51,74,43,82,43,71,50,39,69,28,43,34,46,37,41,32,73,22,47,36,37,39,72

Organism: NCBI:txid399497

Nearest PDB structures (foldseek):
  1nqj-assembly1_A  TM=6.566E-01  e=1.560E-01  Hathewaya histolytica
  6v1v-assembly1_A  TM=1.883E-01  e=5.397E-04  Bacillus thuringiensis
  3cq9-assembly2_C  TM=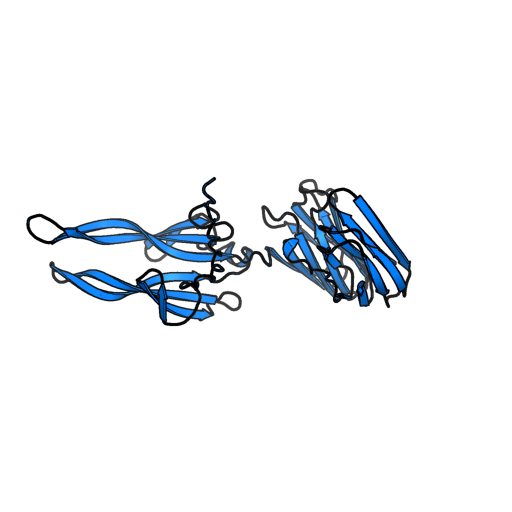4.876E-01  e=1.153E+00  Lactiplantibacillus plantarum WCFS1
  3cq9-assembly2_D  TM=4.829E-01  e=3.614E+00  Lactiplantibacillus plantarum WCFS1
  4mgs-assembly1_A  TM=3.332E-01  e=2.140E+00  Bacteroides intestinalis DSM 17393

Radius of gyration: 27.27 Å; Cα contacts (8 Å, |Δi|>4): 818; chains: 1; bounding box: 61×79×75 Å

Mean predicted aligned error: 12.13 Å

Foldseek 3Di:
DDDDDDDDDDDDPDDPPDPLQPDAAWDQDPNWIKHKDWDDPDPFKIKIWIWTFDWAWDQDPNDIDIDTDTDTQAMETPAAALVVCPVPQQSDADWDADPVRKTKGKDACDPVQHHQKIWMWIWDWGWDWDQDPVGIDIDIDTDTHTYYMYGHDLFFNDKDKDAFKDKFFGPPPDAQKKKKKFWAAAAWWWKFFAAPVRDTDGGFATAGHGDIEIGIGHPRHRRGGMIITGHRTIMMMTIHHNVNFAEADPVKDKDAFKGKYFYQAAKDKKWKWWAAFAWWWKWKAAPVDIDTFDTDGHTDTDIGIDHHDRIMITTGGHGMMIID